Protein AF-A0A3D0R563-F1 (afdb_monomer)

Radius of gyration: 20.62 Å; Cα contacts (8 Å, |Δi|>4): 213; chains: 1; bounding box: 42×39×56 Å

Nearest PDB structures (foldseek):
  4k22-assembly1_A-2  TM=8.412E-01  e=3.737E-11  Escherichia coli K-12
  4k22-assembly1_B-2  TM=8.774E-01  e=1.372E-10  Escherichia coli K-12
  4n9x-assembly1_A  TM=7.766E-01  e=1.126E-09  Pectobacterium atrosepticum SCRI1043
  7mwa-assembly1_B-2  TM=7.942E-01  e=2.819E-08  Acinetobacter baumannii ATCC 19606 = CIP 70.34 = JCM 6841
  7mwa-assembly1_A  TM=7.637E-01  e=1.944E-08  Acinetobacter baumannii ATCC 19606 = CIP 70.34 = JCM 6841

pLDDT: mean 80.72, std 18.94, range [32.34, 97.94]

Solvent-accessible surface area (backbone atoms only — not comparable to full-atom values): 11475 Å² total; per-residue (Å²): 61,38,34,74,36,64,47,80,85,43,71,47,77,45,82,48,99,65,36,40,40,34,39,38,54,49,92,52,61,34,32,31,50,75,48,76,48,56,47,74,69,56,49,52,53,58,68,70,44,54,70,68,58,39,20,51,52,51,20,58,73,53,69,41,75,39,41,59,37,43,78,76,68,87,87,82,85,80,86,85,62,70,43,74,55,97,65,38,45,56,90,92,50,75,46,54,24,70,76,24,41,27,68,73,69,88,72,72,48,59,65,59,53,22,52,50,41,52,54,43,41,51,61,31,37,70,79,42,60,49,91,40,72,70,34,35,44,53,21,38,55,49,28,38,53,54,51,50,68,63,48,51,59,53,53,53,54,54,50,52,50,48,51,70,74,68,58,91,80,61,83,65,64,74,50,45,70,67,51,55,67,68,56,71,56,56,62,58,61,50,46,52,55,51,48,60,64,70,74,104

Sequence (200 aa):
VKTSKPHQHTAYQIFTPTGPLAFLPLASKNECSIVWSTTPKHAETLKNLAADEFNQALTQAFESHLGDVELQSTRLTFPLIMRHTKQYAGHNWLLLGDAAHTIHPLAGLGLNLGLADVLSWLKCSERRAIDKPFALQKALKAYQRDRKAHVLPLIMLLGSLKTLFLQSASPIVSLRGFGLSSVNHFDVFKKILMKSADTL

Structure (mmCIF, N/CA/C/O backbone):
data_AF-A0A3D0R563-F1
#
_entry.id   AF-A0A3D0R563-F1
#
loop_
_atom_site.group_PDB
_atom_site.id
_atom_site.type_symbol
_atom_site.label_atom_id
_atom_site.label_alt_id
_atom_site.label_comp_id
_atom_site.label_asym_id
_atom_site.label_entity_id
_atom_site.label_seq_id
_atom_site.pdbx_PDB_ins_code
_atom_site.Cartn_x
_atom_site.Cartn_y
_atom_site.Cartn_z
_atom_site.occupancy
_atom_site.B_iso_or_equiv
_atom_site.auth_seq_id
_atom_site.auth_comp_id
_atom_site.auth_asym_id
_atom_site.auth_atom_id
_atom_site.pdbx_PDB_model_num
ATOM 1 N N . VAL A 1 1 ? -14.209 -2.586 8.677 1.00 96.19 1 VAL A N 1
ATOM 2 C CA . VAL A 1 1 ? -14.756 -2.343 10.033 1.00 96.19 1 VAL A CA 1
ATOM 3 C C . VAL A 1 1 ? -15.967 -1.444 9.916 1.00 96.19 1 VAL A C 1
ATOM 5 O O . VAL A 1 1 ? -16.025 -0.668 8.967 1.00 96.19 1 VAL A O 1
ATOM 8 N N . LYS A 1 2 ? -16.905 -1.552 10.850 1.00 97.94 2 LYS A N 1
ATOM 9 C CA . LYS A 1 2 ? -18.055 -0.662 10.986 1.00 97.94 2 LYS A CA 1
ATOM 10 C C . LYS A 1 2 ? -17.802 0.310 12.136 1.00 97.94 2 LYS A C 1
ATOM 12 O O . LYS A 1 2 ? -17.252 -0.093 13.152 1.00 97.94 2 LYS A O 1
ATOM 17 N N . THR A 1 3 ? -18.158 1.574 11.971 1.00 97.81 3 THR A N 1
ATOM 18 C CA . THR A 1 3 ? -17.989 2.635 12.970 1.00 97.81 3 THR A CA 1
ATOM 19 C C . THR A 1 3 ? -19.349 3.153 13.424 1.00 97.81 3 THR A C 1
ATOM 21 O O . THR A 1 3 ? -20.293 3.207 12.630 1.00 97.81 3 THR A O 1
ATOM 24 N N . SER A 1 4 ? -19.485 3.567 14.684 1.00 97.25 4 SER A N 1
ATOM 25 C CA . SER A 1 4 ? -20.770 4.083 15.179 1.00 97.25 4 SER A CA 1
ATOM 26 C C . SER A 1 4 ? -21.127 5.457 14.596 1.00 97.25 4 SER A C 1
ATOM 28 O O . SER A 1 4 ? -22.304 5.747 14.368 1.00 97.25 4 SER A O 1
ATOM 30 N N . LYS A 1 5 ? -20.127 6.281 14.254 1.00 97.50 5 LYS A N 1
ATOM 31 C CA . LYS A 1 5 ? -20.303 7.564 13.548 1.00 97.50 5 LYS A CA 1
ATOM 32 C C . LYS A 1 5 ? -19.913 7.452 12.071 1.00 97.50 5 LYS A C 1
ATOM 34 O O . LYS A 1 5 ? -19.011 6.678 11.739 1.00 97.50 5 LYS A O 1
ATOM 39 N N . PRO A 1 6 ? -20.554 8.229 11.177 1.00 97.62 6 PRO A N 1
ATOM 40 C CA . PRO A 1 6 ? -20.251 8.167 9.759 1.00 97.62 6 PRO A CA 1
ATOM 41 C C . PRO A 1 6 ? -18.890 8.795 9.443 1.00 97.62 6 PRO A C 1
ATOM 43 O O . PRO A 1 6 ? -18.546 9.838 9.994 1.00 97.62 6 PRO A O 1
ATOM 46 N N . HIS A 1 7 ? -18.155 8.215 8.496 1.00 96.31 7 HIS A N 1
ATOM 47 C CA . HIS A 1 7 ? -16.826 8.687 8.086 1.00 96.31 7 HIS A CA 1
ATOM 48 C C . HIS A 1 7 ? -16.856 9.948 7.203 1.00 96.31 7 HIS A C 1
ATOM 50 O O . HIS A 1 7 ? -15.806 10.482 6.870 1.00 96.31 7 HIS A O 1
ATOM 56 N N . GLN A 1 8 ? -18.037 10.405 6.759 1.00 96.19 8 GLN A N 1
ATOM 57 C CA . GLN A 1 8 ? -18.221 11.632 5.960 1.00 96.19 8 GLN A CA 1
ATOM 58 C C . GLN A 1 8 ? -17.290 11.723 4.733 1.00 96.19 8 GLN A C 1
ATOM 60 O O . GLN A 1 8 ? -16.708 12.767 4.455 1.00 96.19 8 GLN A O 1
ATOM 65 N N . HIS A 1 9 ? -17.110 10.606 4.020 1.00 93.62 9 HIS A N 1
ATOM 66 C CA . HIS A 1 9 ? -16.169 10.473 2.890 1.00 93.62 9 HIS A CA 1
ATOM 67 C C . HIS A 1 9 ? -14.731 10.950 3.183 1.00 93.62 9 HIS A C 1
ATOM 69 O O . HIS A 1 9 ? -14.005 11.335 2.271 1.00 93.62 9 HIS A O 1
ATOM 75 N N . THR A 1 10 ? -14.308 10.920 4.447 1.00 92.00 10 THR A N 1
ATOM 76 C CA . THR A 1 10 ? -13.000 11.411 4.880 1.00 92.00 10 THR A CA 1
ATOM 77 C C . THR A 1 10 ? -12.075 10.239 5.189 1.00 92.00 10 THR A C 1
ATOM 79 O O . THR A 1 10 ? -12.434 9.328 5.934 1.00 92.00 10 THR A O 1
ATOM 82 N N . ALA A 1 11 ? -10.875 10.260 4.606 1.00 91.62 11 ALA A N 1
ATOM 83 C CA . ALA A 1 11 ? -9.792 9.363 4.988 1.00 91.62 11 ALA A CA 1
ATOM 84 C C . ALA A 1 11 ? -9.060 9.937 6.205 1.00 91.62 11 ALA A C 1
ATOM 86 O O . ALA A 1 11 ? -8.623 11.090 6.185 1.00 91.62 11 ALA A O 1
ATOM 87 N N . TYR A 1 12 ? -8.908 9.127 7.249 1.00 91.00 12 TYR A N 1
ATOM 88 C CA . TYR A 1 12 ? -8.227 9.518 8.481 1.00 91.00 12 TYR A CA 1
ATOM 89 C C . TYR A 1 12 ? -6.916 8.760 8.626 1.00 91.00 12 TYR A C 1
ATOM 91 O O . TYR A 1 12 ? -6.844 7.572 8.313 1.00 91.00 12 TYR A O 1
ATOM 99 N N . GLN A 1 13 ? -5.893 9.431 9.150 1.00 87.75 13 GLN A N 1
ATOM 100 C CA . GLN A 1 13 ? -4.616 8.814 9.482 1.00 87.75 13 GLN A CA 1
ATOM 101 C C . GLN A 1 13 ? -4.110 9.358 10.814 1.00 87.75 13 GLN A C 1
ATOM 103 O O . GLN A 1 13 ? -3.858 10.555 10.944 1.00 87.75 13 GLN A O 1
ATOM 108 N N . ILE A 1 14 ? -3.938 8.462 11.782 1.00 85.69 14 ILE A N 1
ATOM 109 C CA . ILE A 1 14 ? -3.346 8.754 13.086 1.00 85.69 14 ILE A CA 1
ATOM 110 C C . ILE A 1 14 ? -1.952 8.134 13.162 1.00 85.69 14 ILE A C 1
ATOM 112 O O . ILE A 1 14 ? -1.719 7.027 12.675 1.00 85.69 14 ILE A O 1
ATOM 116 N N . PHE A 1 15 ? -1.007 8.858 13.756 1.00 82.25 15 PHE A N 1
ATOM 117 C CA . PHE A 1 15 ? 0.353 8.382 13.982 1.00 82.25 15 PHE A CA 1
ATOM 118 C C . PHE A 1 15 ? 0.512 7.984 15.446 1.00 82.25 15 PHE A C 1
ATOM 120 O O . PHE A 1 15 ? 0.496 8.840 16.324 1.00 82.25 15 PHE A O 1
ATOM 127 N N . THR A 1 16 ? 0.688 6.688 15.702 1.00 82.75 16 THR A N 1
ATOM 128 C CA . THR A 1 16 ? 0.955 6.172 17.051 1.00 82.75 16 THR A CA 1
ATOM 129 C C . THR A 1 16 ? 2.450 5.875 17.224 1.00 82.75 16 THR A C 1
ATOM 131 O O . THR A 1 16 ? 3.163 5.732 16.222 1.00 82.75 16 THR A O 1
ATOM 134 N N . PRO A 1 17 ? 2.951 5.701 18.463 1.00 80.50 17 PRO A N 1
ATOM 135 C CA . PRO A 1 17 ? 4.344 5.318 18.702 1.00 80.50 17 PRO A CA 1
ATOM 136 C C . PRO A 1 17 ? 4.765 4.002 18.032 1.00 80.50 17 PRO A C 1
ATOM 138 O O . PRO A 1 17 ? 5.947 3.806 17.759 1.00 80.50 17 PRO A O 1
ATOM 141 N N . THR A 1 18 ? 3.822 3.089 17.769 1.00 81.44 18 THR A N 1
ATOM 142 C CA . THR A 1 18 ? 4.119 1.798 17.126 1.00 81.44 18 THR A CA 1
ATOM 143 C C . THR A 1 18 ? 3.984 1.840 15.604 1.00 81.44 18 THR A C 1
ATOM 145 O O . THR A 1 18 ? 4.432 0.909 14.937 1.00 81.44 18 THR A O 1
ATOM 148 N N . GLY A 1 19 ? 3.436 2.926 15.054 1.00 83.56 19 GLY A N 1
ATOM 149 C CA . GLY A 1 19 ? 3.226 3.150 13.627 1.00 83.56 19 GLY A CA 1
ATOM 150 C C . GLY A 1 19 ? 1.846 3.754 13.327 1.00 83.56 19 GLY A C 1
ATOM 151 O O . GLY A 1 19 ? 1.034 3.954 14.235 1.00 83.56 19 GLY A O 1
ATOM 152 N N . PRO A 1 20 ? 1.572 4.126 12.068 1.00 88.38 20 PRO A N 1
ATOM 153 C CA . PRO A 1 20 ? 0.312 4.761 11.717 1.00 88.38 20 PRO A CA 1
ATOM 154 C C . PRO A 1 20 ? -0.842 3.776 11.547 1.00 88.38 20 PRO A C 1
ATOM 156 O O . PRO A 1 20 ? -0.668 2.633 11.115 1.00 88.38 20 PRO A O 1
ATOM 159 N N . LEU A 1 21 ? -2.038 4.286 11.809 1.00 91.62 21 LEU A N 1
ATOM 160 C CA . LEU A 1 21 ? -3.315 3.630 11.580 1.00 91.62 21 LEU A CA 1
ATOM 161 C C . LEU A 1 21 ? -4.158 4.521 10.664 1.00 91.62 21 LEU A C 1
ATOM 163 O O . LEU A 1 21 ? -4.381 5.695 10.958 1.00 91.62 21 LEU A O 1
ATOM 167 N N . ALA A 1 22 ? -4.601 3.962 9.541 1.00 91.62 22 ALA A N 1
ATOM 168 C CA . ALA A 1 22 ? -5.440 4.645 8.567 1.00 91.62 22 ALA A CA 1
ATOM 169 C C . ALA A 1 22 ? -6.841 4.028 8.507 1.00 91.62 22 ALA A C 1
ATOM 171 O O . ALA A 1 22 ? -6.976 2.803 8.527 1.00 91.62 22 ALA A O 1
ATOM 172 N N . PHE A 1 23 ? -7.856 4.884 8.381 1.00 95.00 23 PHE A N 1
ATOM 173 C CA . PHE A 1 23 ? -9.245 4.531 8.086 1.00 95.00 23 PHE A CA 1
ATOM 174 C C . PHE A 1 23 ? -9.607 5.100 6.715 1.00 95.00 23 PHE A C 1
ATOM 176 O O . PHE A 1 23 ? -9.573 6.315 6.509 1.00 95.00 23 PHE A O 1
ATOM 183 N N . LEU A 1 24 ? -9.945 4.213 5.782 1.00 94.00 24 LEU A N 1
ATOM 184 C CA . LEU A 1 24 ? -10.306 4.536 4.407 1.00 94.00 24 LEU A CA 1
ATOM 185 C C . LEU A 1 24 ? -11.819 4.348 4.230 1.00 94.00 24 LEU A C 1
ATOM 187 O O . LEU A 1 24 ? -12.295 3.226 4.422 1.00 94.00 24 LEU A O 1
ATOM 191 N N . PRO A 1 25 ? -12.570 5.405 3.8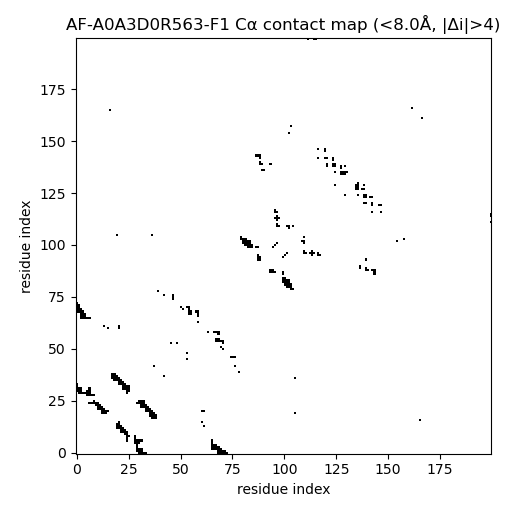81 1.00 95.69 25 PRO A N 1
ATOM 192 C CA . PRO A 1 25 ? -14.021 5.340 3.765 1.00 95.69 25 PRO A CA 1
ATOM 193 C C . PRO A 1 25 ? -14.443 4.377 2.648 1.00 95.69 25 PRO A C 1
ATOM 195 O O . PRO A 1 25 ? -13.861 4.391 1.562 1.00 95.69 25 PRO A O 1
ATOM 198 N N . LEU A 1 26 ? -15.453 3.548 2.914 1.00 95.88 26 LEU A N 1
ATOM 199 C CA . LEU A 1 26 ? -16.091 2.690 1.914 1.00 95.88 26 LEU A CA 1
ATOM 200 C C . LEU A 1 26 ? -17.397 3.329 1.412 1.00 95.88 26 LEU A C 1
ATOM 202 O O . LEU A 1 26 ? -17.718 4.472 1.732 1.00 95.88 26 LEU A O 1
ATOM 206 N N . ALA A 1 27 ? -18.142 2.604 0.573 1.00 95.06 27 ALA A N 1
ATOM 207 C CA . ALA A 1 27 ? -19.400 3.094 0.009 1.00 95.06 27 ALA A CA 1
ATOM 208 C C . ALA A 1 27 ? -20.474 3.334 1.087 1.00 95.06 27 ALA A C 1
ATOM 210 O O . ALA A 1 27 ? -21.242 4.294 1.007 1.00 95.06 27 ALA A O 1
ATOM 211 N N . SER A 1 28 ? -20.529 2.475 2.107 1.00 96.44 28 SER A N 1
ATOM 212 C CA . SER A 1 28 ? -21.451 2.626 3.232 1.00 96.44 28 SER A CA 1
ATOM 213 C C . SER A 1 28 ? -20.925 3.667 4.211 1.00 96.44 28 SER A C 1
ATOM 215 O O . SER A 1 28 ? -19.808 3.533 4.692 1.00 96.44 28 SER A O 1
ATOM 217 N N . LYS A 1 29 ? -21.772 4.626 4.608 1.00 96.75 29 LYS A N 1
ATOM 218 C CA . LYS A 1 29 ? -21.422 5.795 5.447 1.00 96.75 29 LYS A CA 1
ATOM 219 C C . LYS A 1 29 ? -20.667 5.493 6.747 1.00 96.75 29 LYS A C 1
ATOM 221 O O . LYS A 1 29 ? -20.042 6.395 7.296 1.00 96.75 29 LYS A O 1
ATOM 226 N N . ASN A 1 30 ? -20.781 4.276 7.262 1.00 97.50 30 ASN A N 1
ATOM 227 C CA . ASN A 1 30 ? -20.250 3.828 8.546 1.00 97.50 30 ASN A CA 1
ATOM 228 C C . ASN A 1 30 ? -19.261 2.671 8.380 1.00 97.50 30 ASN A C 1
ATOM 230 O O . ASN A 1 30 ? -18.987 1.967 9.344 1.00 97.50 30 ASN A O 1
ATOM 234 N N . GLU A 1 31 ? -18.757 2.422 7.174 1.00 97.62 31 GLU A N 1
ATOM 235 C CA . GLU A 1 31 ? -17.799 1.351 6.931 1.00 97.62 31 GLU A CA 1
ATOM 236 C C . GLU A 1 31 ? -16.475 1.918 6.446 1.00 97.62 31 GLU A C 1
ATOM 238 O O . GLU A 1 31 ? -16.414 2.758 5.551 1.00 97.62 31 GLU A O 1
ATOM 243 N N . CYS A 1 32 ? -15.398 1.409 7.031 1.00 97.00 32 CYS A N 1
ATOM 244 C CA . CYS A 1 32 ? -14.044 1.764 6.649 1.00 97.00 32 CYS A CA 1
ATOM 245 C C . CYS A 1 32 ? -13.216 0.503 6.402 1.00 97.00 32 CYS A C 1
ATOM 247 O O . CYS A 1 32 ? -13.314 -0.487 7.137 1.00 97.00 32 CYS A O 1
ATOM 249 N N . SER A 1 33 ? -12.343 0.555 5.402 1.00 95.62 33 SER A N 1
ATOM 250 C CA . SER A 1 33 ? -11.168 -0.314 5.354 1.00 95.62 33 SER A CA 1
ATOM 251 C C . SER A 1 33 ? -10.091 0.270 6.267 1.00 95.62 33 SER A C 1
ATOM 253 O O . SER A 1 33 ? -10.005 1.489 6.414 1.00 95.62 33 SER A O 1
ATOM 255 N N . ILE A 1 34 ? -9.282 -0.580 6.899 1.00 94.44 34 ILE A N 1
ATOM 256 C CA . ILE A 1 34 ? -8.201 -0.124 7.776 1.00 94.44 34 ILE A CA 1
ATOM 257 C C . ILE A 1 34 ? -6.849 -0.607 7.279 1.00 94.44 34 ILE A C 1
ATOM 259 O O . ILE A 1 34 ? -6.717 -1.715 6.759 1.00 94.44 34 ILE A O 1
ATOM 263 N N . VAL A 1 35 ? -5.830 0.213 7.512 1.00 92.44 35 VAL A N 1
ATOM 264 C CA . VAL A 1 35 ? -4.429 -0.181 7.371 1.00 92.44 35 VAL A CA 1
ATOM 265 C C . VAL A 1 35 ? -3.714 0.204 8.656 1.00 92.44 35 VAL A C 1
ATOM 267 O O . VAL A 1 35 ? -3.489 1.384 8.914 1.00 92.44 35 VAL A O 1
ATOM 270 N N . TRP A 1 36 ? -3.363 -0.791 9.469 1.00 92.94 36 TRP A N 1
ATOM 271 C CA . TRP A 1 36 ? -2.632 -0.585 10.717 1.00 92.94 36 TRP A CA 1
ATOM 272 C C . TRP A 1 36 ? -1.187 -1.049 10.555 1.00 92.94 36 TRP A C 1
ATOM 274 O O . TRP A 1 36 ? -0.877 -2.238 10.621 1.00 92.94 36 TRP A O 1
ATOM 284 N N . SER A 1 37 ? -0.292 -0.096 10.310 1.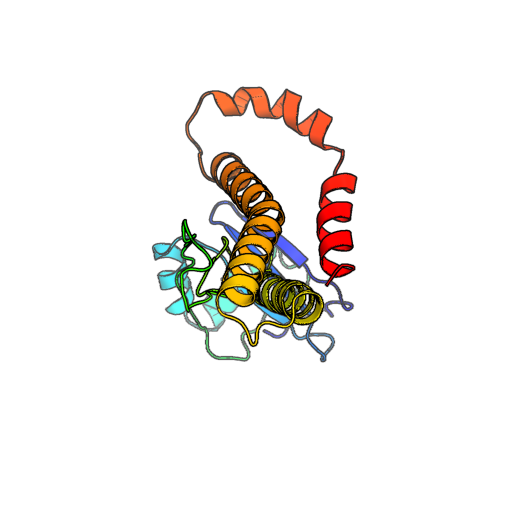00 89.56 37 SER A N 1
ATOM 285 C 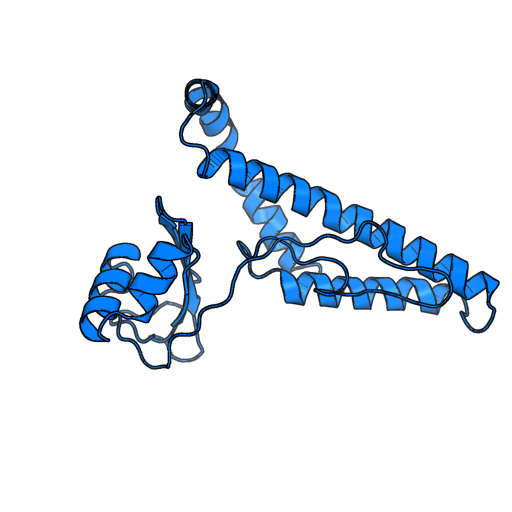CA . SER A 1 37 ? 1.142 -0.362 10.234 1.00 89.56 37 SER A CA 1
ATOM 286 C C . SER A 1 37 ? 1.723 -0.355 11.642 1.00 89.56 37 SER A C 1
ATOM 288 O O . SER A 1 37 ? 1.649 0.653 12.337 1.00 89.56 37 SER A O 1
ATOM 290 N N . THR A 1 38 ? 2.307 -1.472 12.066 1.00 91.31 38 THR A N 1
ATOM 291 C CA . THR A 1 38 ? 2.902 -1.608 13.399 1.00 91.31 38 THR A CA 1
ATOM 292 C C . THR A 1 38 ? 4.099 -2.564 13.384 1.00 91.31 38 THR A C 1
ATOM 294 O O . THR A 1 38 ? 4.470 -3.103 12.337 1.00 91.31 38 THR A O 1
ATOM 297 N N . THR A 1 39 ? 4.745 -2.764 14.532 1.00 90.12 39 THR A N 1
ATOM 298 C CA . THR A 1 39 ? 5.858 -3.719 14.664 1.00 90.12 39 THR A CA 1
ATOM 299 C C . THR A 1 39 ? 5.380 -5.163 14.447 1.00 90.12 39 THR A C 1
ATOM 301 O O . THR A 1 39 ? 4.238 -5.472 14.791 1.00 90.12 39 THR A O 1
ATOM 304 N N . PRO A 1 40 ? 6.231 -6.085 13.947 1.00 91.00 40 PRO A N 1
ATOM 305 C CA . PRO A 1 40 ? 5.827 -7.474 13.705 1.00 91.00 40 PRO A CA 1
ATOM 306 C C . PRO A 1 40 ? 5.209 -8.156 14.933 1.00 91.00 40 PRO A C 1
ATOM 308 O O . PRO A 1 40 ? 4.159 -8.780 14.824 1.00 91.00 40 PRO A O 1
ATOM 311 N N . LYS A 1 41 ? 5.808 -7.951 16.114 1.00 93.06 41 LYS A N 1
ATOM 312 C CA . LYS A 1 41 ? 5.307 -8.491 17.385 1.00 93.06 41 LYS A CA 1
ATOM 313 C C . LYS A 1 41 ? 3.919 -7.947 17.734 1.00 93.06 41 LYS A C 1
ATOM 315 O O . LYS A 1 41 ? 3.043 -8.706 18.122 1.00 93.06 41 LYS A O 1
ATOM 320 N N . HIS A 1 42 ? 3.703 -6.641 17.576 1.00 93.81 42 HIS A N 1
ATOM 321 C CA . HIS A 1 42 ? 2.407 -6.024 17.864 1.00 93.81 42 HIS A CA 1
ATOM 322 C C . HIS A 1 42 ? 1.335 -6.471 16.855 1.00 93.81 42 HIS A C 1
ATOM 324 O O . HIS A 1 42 ? 0.204 -6.741 17.245 1.00 93.81 42 HIS A O 1
ATOM 330 N N . ALA A 1 43 ? 1.684 -6.605 15.571 1.00 94.31 43 ALA A N 1
ATOM 331 C CA . ALA A 1 43 ? 0.766 -7.110 14.550 1.00 94.31 43 ALA A CA 1
ATOM 332 C C . ALA A 1 43 ? 0.317 -8.550 14.847 1.00 94.31 43 ALA A C 1
ATOM 334 O O . ALA A 1 43 ? -0.854 -8.879 14.664 1.00 94.31 43 ALA A O 1
ATOM 335 N N . GLU A 1 44 ? 1.230 -9.395 15.335 1.00 94.50 44 GLU A N 1
ATOM 336 C CA . GLU A 1 44 ? 0.917 -10.756 15.776 1.00 94.50 44 GLU A CA 1
ATOM 337 C C . GLU A 1 44 ? -0.031 -10.757 16.981 1.00 94.50 44 GLU A C 1
ATOM 339 O O . GLU A 1 44 ? -1.039 -11.464 16.957 1.00 94.50 44 GLU A O 1
ATOM 344 N N . THR A 1 45 ? 0.221 -9.908 17.985 1.00 95.00 45 THR A N 1
ATOM 345 C CA . THR A 1 45 ? -0.709 -9.711 19.107 1.00 95.00 45 THR A CA 1
ATOM 346 C C . THR A 1 45 ? -2.100 -9.325 18.605 1.00 95.00 45 THR A C 1
ATOM 348 O O . THR A 1 45 ? -3.054 -10.041 18.887 1.00 95.00 45 THR A O 1
ATOM 351 N N . LEU A 1 46 ? -2.220 -8.262 17.799 1.00 95.06 46 LEU A N 1
ATOM 352 C CA . LEU A 1 46 ? -3.509 -7.788 17.271 1.00 95.06 46 LEU A CA 1
ATOM 353 C C . LEU A 1 46 ? -4.254 -8.849 16.454 1.00 95.06 46 LEU A C 1
ATOM 355 O O . LEU A 1 46 ? -5.481 -8.924 16.503 1.00 95.06 46 LEU A O 1
ATOM 359 N N . LYS A 1 47 ? -3.528 -9.667 15.685 1.00 94.62 47 LYS A N 1
ATOM 360 C CA . LYS A 1 47 ? -4.121 -10.741 14.881 1.00 94.62 47 LYS A CA 1
ATOM 361 C C . LYS A 1 47 ? -4.789 -11.803 15.758 1.00 94.62 47 LYS A C 1
ATOM 363 O O . LYS A 1 47 ? -5.861 -12.294 15.385 1.00 94.62 47 LYS A O 1
ATOM 368 N N . ASN A 1 48 ? -4.159 -12.118 16.889 1.00 95.06 48 ASN A N 1
ATOM 369 C CA . ASN A 1 48 ? -4.549 -13.186 17.808 1.00 95.06 48 ASN A CA 1
ATOM 370 C C . ASN A 1 48 ? -5.559 -12.751 18.882 1.00 95.06 48 ASN A C 1
ATOM 372 O O . ASN A 1 48 ? -6.110 -13.616 19.554 1.00 95.06 48 ASN A O 1
ATOM 376 N N . LEU A 1 49 ? -5.827 -11.449 19.028 1.00 96.62 49 LEU A N 1
ATOM 377 C CA . LEU A 1 49 ? -6.868 -10.947 19.930 1.00 96.62 49 LEU A CA 1
ATOM 378 C C . LEU A 1 49 ? -8.258 -11.487 19.568 1.00 96.62 49 LEU A C 1
ATOM 380 O O . LEU A 1 49 ? -8.594 -11.686 18.386 1.00 96.62 49 LEU A O 1
ATOM 384 N N . ALA A 1 50 ? -9.101 -11.641 20.591 1.00 97.06 50 ALA A N 1
ATOM 385 C CA . ALA A 1 50 ? -10.529 -11.832 20.379 1.00 97.06 50 ALA A CA 1
ATOM 386 C C . ALA A 1 50 ? -11.119 -10.620 19.632 1.00 97.06 50 ALA A C 1
ATOM 388 O O . ALA A 1 50 ? -10.548 -9.527 19.625 1.00 97.06 50 ALA A O 1
ATOM 389 N N . ALA A 1 51 ? -12.256 -10.804 18.956 1.00 95.81 51 ALA A N 1
ATOM 390 C CA . ALA A 1 51 ? -12.875 -9.726 18.180 1.00 95.81 51 ALA A CA 1
ATOM 391 C C . ALA A 1 51 ? -13.170 -8.487 19.044 1.00 95.81 51 ALA A C 1
ATOM 393 O O . ALA A 1 51 ? -12.828 -7.381 18.636 1.00 95.81 51 ALA A O 1
ATOM 394 N N . ASP A 1 52 ? -13.699 -8.677 20.254 1.00 96.81 52 ASP A N 1
ATOM 395 C CA . ASP A 1 52 ? -14.045 -7.579 21.163 1.00 96.81 52 ASP A CA 1
ATOM 396 C C . ASP A 1 52 ? -12.810 -6.835 21.686 1.00 96.81 52 ASP A C 1
ATOM 398 O O . ASP A 1 52 ? -12.786 -5.606 21.713 1.00 96.81 52 ASP A O 1
ATOM 402 N N . GLU A 1 53 ? -11.743 -7.559 22.022 1.00 97.56 53 GLU A N 1
ATOM 403 C CA . GLU A 1 53 ? -10.471 -6.959 22.440 1.00 97.56 53 GLU A CA 1
ATOM 404 C C . GLU A 1 53 ? -9.825 -6.171 21.294 1.00 97.56 53 GLU A C 1
ATOM 406 O O . GLU A 1 53 ? -9.309 -5.071 21.493 1.00 97.56 53 GLU A O 1
ATOM 411 N N . PHE A 1 54 ? -9.888 -6.701 20.068 1.00 97.44 54 PHE A N 1
ATOM 412 C CA . PHE A 1 54 ? -9.419 -5.996 18.878 1.00 97.44 54 PHE A CA 1
ATOM 413 C C . PHE A 1 54 ? -10.241 -4.726 18.614 1.00 97.44 54 PHE A C 1
ATOM 415 O O . PHE A 1 54 ? -9.663 -3.685 18.306 1.00 97.44 54 PHE A O 1
ATOM 422 N N . ASN A 1 55 ? -11.567 -4.794 18.760 1.00 97.69 55 ASN A N 1
ATOM 423 C CA . ASN A 1 55 ? -12.472 -3.652 18.615 1.00 97.69 55 ASN A CA 1
ATOM 424 C C . ASN A 1 55 ? -12.120 -2.535 19.606 1.00 97.69 55 ASN A C 1
ATOM 426 O O . ASN A 1 55 ? -12.001 -1.372 19.212 1.00 97.69 55 ASN A O 1
ATOM 430 N N . GLN A 1 56 ? -11.871 -2.888 20.870 1.00 97.31 56 GLN A N 1
ATOM 431 C CA . GLN A 1 56 ? -11.436 -1.944 21.902 1.00 97.31 56 GLN A CA 1
ATOM 432 C C . GLN A 1 56 ? -10.068 -1.338 21.576 1.00 97.31 56 GLN A C 1
ATOM 434 O O . GLN A 1 56 ? -9.927 -0.114 21.564 1.00 97.31 56 GLN A O 1
ATOM 439 N N . ALA A 1 57 ? -9.079 -2.173 21.238 1.00 95.94 57 ALA A N 1
ATOM 440 C CA . ALA A 1 57 ? -7.736 -1.715 20.886 1.00 95.94 57 ALA A CA 1
ATOM 441 C C . ALA A 1 57 ? -7.752 -0.772 19.674 1.00 95.94 57 ALA A C 1
ATOM 443 O O . ALA A 1 57 ? -7.071 0.253 19.672 1.00 95.94 57 ALA A O 1
ATOM 444 N N . LEU A 1 58 ? -8.552 -1.091 18.653 1.00 95.94 58 LEU A N 1
ATOM 445 C CA . LEU A 1 58 ? -8.696 -0.277 17.451 1.00 95.94 58 LEU A CA 1
ATOM 446 C C . LEU A 1 58 ? -9.417 1.046 17.738 1.00 95.94 58 LEU A C 1
ATOM 448 O O . LEU A 1 58 ? -8.972 2.093 17.270 1.00 95.94 58 LEU A O 1
ATOM 452 N N . THR A 1 59 ? -10.489 1.013 18.533 1.00 96.62 59 THR A N 1
ATOM 453 C CA . THR A 1 59 ? -11.232 2.213 18.958 1.00 96.62 59 THR A CA 1
ATOM 454 C C . THR A 1 59 ? -10.335 3.152 19.764 1.00 96.62 59 THR A C 1
ATOM 456 O O . THR A 1 59 ? -10.318 4.359 19.516 1.00 96.62 59 THR A O 1
ATOM 459 N N . GLN A 1 60 ? -9.531 2.602 20.679 1.00 95.12 60 GLN A N 1
ATOM 460 C CA . GLN A 1 60 ? -8.573 3.363 21.477 1.00 95.12 60 GLN A CA 1
ATOM 461 C C . GLN A 1 60 ? -7.442 3.937 20.617 1.00 95.12 60 GLN A C 1
ATOM 463 O O . GLN A 1 60 ? -7.129 5.119 20.735 1.00 95.12 60 GLN A O 1
ATOM 468 N N . ALA A 1 61 ? -6.847 3.131 19.732 1.00 93.88 61 ALA A N 1
ATOM 469 C CA . ALA A 1 61 ? -5.777 3.580 18.840 1.00 93.88 61 ALA A CA 1
ATOM 470 C C . ALA A 1 61 ? -6.243 4.658 17.851 1.00 93.88 61 ALA A C 1
ATOM 472 O O . ALA A 1 61 ? -5.431 5.458 17.397 1.00 93.88 61 ALA A O 1
ATOM 473 N N . PHE A 1 62 ? -7.537 4.677 17.524 1.00 94.44 62 PHE A N 1
ATOM 474 C CA . PHE A 1 62 ? -8.178 5.699 16.701 1.00 94.44 62 PHE A CA 1
ATOM 475 C C . PHE A 1 62 ? -8.799 6.845 17.521 1.00 94.44 62 PHE A C 1
ATOM 477 O O . PHE A 1 62 ? -9.549 7.659 16.983 1.00 94.44 62 PHE A O 1
ATOM 484 N N . GLU A 1 63 ? -8.518 6.895 18.828 1.00 93.12 63 GLU A N 1
ATOM 485 C CA . GLU A 1 63 ? -8.980 7.935 19.759 1.00 93.12 63 GLU A CA 1
ATOM 486 C C . GLU A 1 63 ? -10.502 8.164 19.709 1.00 93.12 63 GLU A C 1
ATOM 488 O O . GLU A 1 63 ? -10.997 9.273 19.903 1.00 93.12 63 GLU A O 1
ATOM 493 N N . SER A 1 64 ? -11.270 7.104 19.426 1.00 93.50 64 SER A N 1
ATOM 494 C CA . SER A 1 64 ? -12.735 7.145 19.289 1.00 93.50 64 SER A CA 1
ATOM 495 C C . SER A 1 64 ? -13.254 8.204 18.300 1.00 93.50 64 SER A C 1
ATOM 497 O O . SER A 1 64 ? -14.387 8.680 18.433 1.00 93.50 64 SER A O 1
ATOM 499 N N . HIS A 1 65 ? -12.462 8.578 17.285 1.00 93.12 65 HIS A N 1
ATOM 500 C CA . HIS A 1 65 ? -12.805 9.673 16.367 1.00 93.12 65 HIS A CA 1
ATOM 501 C C . HIS A 1 65 ? -14.135 9.432 15.628 1.00 93.12 65 HIS A C 1
ATOM 503 O O . HIS A 1 65 ? -14.955 10.341 15.490 1.00 93.12 65 HIS A O 1
ATOM 509 N N . LEU A 1 66 ? -14.398 8.179 15.236 1.00 96.12 66 LEU A N 1
ATOM 510 C CA . LEU A 1 66 ? -15.675 7.737 14.656 1.00 96.12 66 LEU A CA 1
ATOM 511 C C . LEU A 1 66 ? -16.521 6.897 15.633 1.00 96.12 66 LEU A C 1
ATOM 513 O O . LEU A 1 66 ? -17.388 6.135 15.207 1.00 96.12 66 LEU A O 1
ATOM 517 N N . GLY A 1 67 ? -16.294 7.077 16.938 1.00 96.19 67 GLY A N 1
ATOM 518 C CA . GLY A 1 67 ? -16.904 6.287 18.006 1.00 96.19 67 GLY A CA 1
ATOM 519 C C . GLY A 1 67 ? -16.430 4.833 18.008 1.00 96.19 67 GLY A C 1
ATOM 520 O O . GLY A 1 67 ? -15.320 4.549 17.555 1.00 96.19 67 GLY A O 1
ATOM 521 N N . ASP A 1 68 ? -17.267 3.939 18.531 1.00 96.44 68 ASP A N 1
ATOM 522 C CA . ASP A 1 68 ? -16.975 2.508 18.623 1.00 96.44 68 ASP A CA 1
ATOM 523 C C . ASP A 1 68 ? -16.740 1.884 17.248 1.00 96.44 68 ASP A C 1
ATOM 525 O O . ASP A 1 68 ? -17.434 2.195 16.270 1.00 96.44 68 ASP A O 1
ATOM 529 N N . VAL A 1 69 ? -15.759 0.984 17.191 1.00 97.44 69 VAL A N 1
ATOM 530 C CA . VAL A 1 69 ? -15.360 0.281 15.975 1.00 97.44 69 VAL A CA 1
ATOM 531 C C . VAL A 1 69 ? -15.613 -1.212 16.124 1.00 97.44 69 VAL A C 1
ATOM 533 O O . VAL A 1 69 ? -15.153 -1.838 17.071 1.00 97.44 69 VAL A O 1
ATOM 536 N N . GLU A 1 70 ? -16.292 -1.795 15.143 1.00 97.81 70 GLU A N 1
ATOM 537 C CA . GLU A 1 70 ? -16.649 -3.208 15.094 1.00 97.81 70 GLU A CA 1
ATOM 538 C C . GLU A 1 70 ? -16.001 -3.886 13.877 1.00 97.81 70 GLU A C 1
ATOM 540 O O . GLU A 1 70 ? -16.135 -3.452 12.724 1.00 97.81 70 GLU A O 1
ATOM 545 N N . LEU A 1 71 ? -15.277 -4.977 14.105 1.00 97.25 71 LEU A N 1
ATOM 546 C CA . LEU A 1 71 ? -14.713 -5.801 13.044 1.00 97.25 71 LEU A CA 1
ATOM 547 C C . LEU A 1 71 ? -15.826 -6.511 12.255 1.00 97.25 71 LEU A C 1
ATOM 549 O O . LEU A 1 71 ? -16.675 -7.172 12.831 1.00 97.25 71 LEU A O 1
ATOM 553 N N . GLN A 1 72 ? -15.792 -6.402 10.924 1.00 96.75 72 GLN A N 1
ATOM 554 C CA . GLN A 1 72 ? -16.792 -6.999 10.016 1.00 96.75 72 GLN A CA 1
ATOM 555 C C . GLN A 1 72 ? -16.183 -8.033 9.054 1.00 96.75 72 GLN A C 1
ATOM 557 O O . GLN A 1 72 ? -16.859 -8.552 8.173 1.00 96.75 72 GLN A O 1
ATOM 562 N N . SER A 1 73 ? -14.880 -8.297 9.156 1.00 94.31 73 SER A N 1
ATOM 563 C CA . SER A 1 73 ? -14.153 -9.141 8.208 1.00 94.31 73 SER A CA 1
ATOM 564 C C . SER A 1 73 ? -13.002 -9.872 8.885 1.00 94.31 73 SER A C 1
ATOM 566 O O . SER A 1 73 ? -12.570 -9.516 9.983 1.00 94.31 73 SER A O 1
ATOM 568 N N . THR A 1 74 ? -12.441 -10.863 8.198 1.00 92.81 74 THR A N 1
ATOM 569 C CA . THR A 1 74 ? -11.194 -11.499 8.627 1.00 92.81 74 THR A CA 1
ATOM 570 C C . THR A 1 74 ? -10.048 -10.485 8.639 1.00 92.81 74 THR A C 1
ATOM 572 O O . THR A 1 74 ? -9.943 -9.627 7.759 1.00 92.81 74 THR A O 1
ATOM 575 N N . ARG A 1 75 ? -9.169 -10.590 9.640 1.00 93.19 75 ARG A N 1
ATOM 576 C CA . ARG A 1 75 ? -7.957 -9.770 9.755 1.00 93.19 75 ARG A CA 1
ATOM 577 C C . ARG A 1 75 ? -6.845 -10.380 8.909 1.00 93.19 75 ARG A C 1
ATOM 579 O O . ARG A 1 75 ? -6.493 -11.546 9.092 1.00 93.19 75 ARG A O 1
ATOM 586 N N . LEU A 1 76 ? -6.269 -9.584 8.015 1.00 91.38 76 LEU A N 1
ATOM 587 C CA . LEU A 1 76 ? -5.131 -9.979 7.189 1.00 91.38 76 LEU A CA 1
ATOM 588 C C . LEU A 1 76 ? -3.873 -9.233 7.632 1.00 91.38 76 LEU A C 1
ATOM 590 O O . LEU A 1 76 ? -3.922 -8.058 7.983 1.00 91.38 76 LEU A O 1
ATOM 594 N N . THR A 1 77 ? -2.740 -9.929 7.600 1.00 90.62 77 THR A N 1
ATOM 595 C CA . THR A 1 77 ? -1.433 -9.394 7.995 1.00 90.62 77 THR A CA 1
ATOM 596 C C . THR A 1 77 ? -0.413 -9.696 6.913 1.00 90.62 77 THR A C 1
ATOM 598 O O . THR A 1 77 ? -0.257 -10.856 6.533 1.00 90.62 77 THR A O 1
ATOM 601 N N . PHE A 1 78 ? 0.314 -8.679 6.465 1.00 88.19 78 PHE A N 1
ATOM 602 C CA . PHE A 1 78 ? 1.364 -8.804 5.460 1.00 88.19 78 PHE A CA 1
ATOM 603 C C . PHE A 1 78 ? 2.601 -8.003 5.888 1.00 88.19 78 PHE A C 1
ATOM 605 O O . PHE A 1 78 ? 2.465 -6.913 6.450 1.00 88.19 78 PHE A O 1
ATOM 612 N N . PRO A 1 79 ? 3.818 -8.527 5.660 1.00 84.69 79 PRO A N 1
ATOM 613 C CA . PRO A 1 79 ? 5.036 -7.806 5.994 1.00 84.69 79 PRO A CA 1
ATOM 614 C C . PRO A 1 79 ? 5.235 -6.621 5.043 1.00 84.69 79 PRO A C 1
ATOM 616 O O . PRO A 1 79 ? 5.156 -6.760 3.823 1.00 84.69 79 PRO A O 1
ATOM 619 N N . LEU A 1 80 ? 5.551 -5.454 5.603 1.00 77.25 80 LEU A N 1
ATOM 620 C CA . LEU A 1 80 ? 5.854 -4.250 4.830 1.00 77.25 80 LEU A CA 1
ATOM 621 C C . LEU A 1 80 ? 7.349 -4.235 4.503 1.00 77.25 80 LEU A C 1
ATOM 623 O O . LEU A 1 80 ? 8.177 -3.825 5.319 1.00 77.25 80 LEU A O 1
ATOM 627 N N . ILE A 1 81 ? 7.706 -4.719 3.315 1.00 74.56 81 ILE A N 1
ATOM 628 C CA . ILE A 1 81 ? 9.104 -4.841 2.894 1.00 74.56 81 ILE A CA 1
ATOM 629 C C . ILE A 1 81 ? 9.404 -3.760 1.863 1.00 74.56 81 ILE A C 1
ATOM 631 O O . ILE A 1 81 ? 8.834 -3.754 0.777 1.00 74.56 81 ILE A O 1
ATOM 635 N N . MET A 1 82 ? 10.338 -2.865 2.185 1.00 73.00 82 MET A N 1
ATOM 636 C CA . MET A 1 82 ? 10.887 -1.960 1.181 1.00 73.00 82 MET A CA 1
ATOM 637 C C . M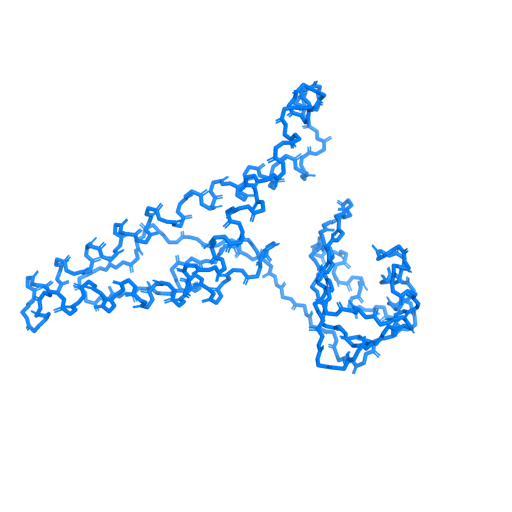ET A 1 82 ? 11.820 -2.754 0.265 1.00 73.00 82 MET A C 1
ATOM 639 O O . MET A 1 82 ? 12.790 -3.356 0.731 1.00 73.00 82 MET A O 1
ATOM 643 N N . ARG A 1 83 ? 11.543 -2.741 -1.036 1.00 76.38 83 ARG A N 1
ATOM 644 C CA . ARG A 1 83 ? 12.392 -3.343 -2.065 1.00 76.38 83 ARG A CA 1
ATOM 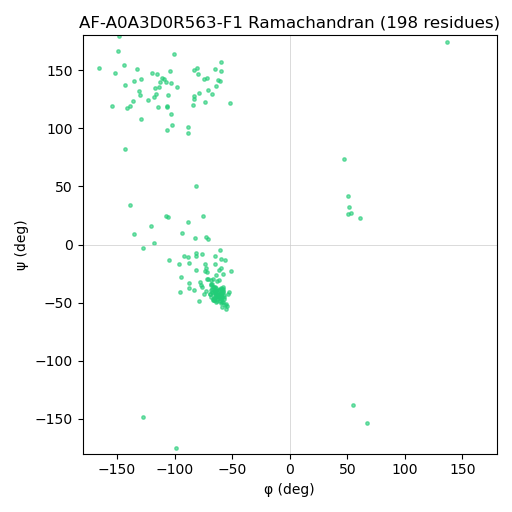645 C C . ARG A 1 83 ? 12.586 -2.329 -3.172 1.00 76.38 83 ARG A C 1
ATOM 647 O O . ARG A 1 83 ? 11.634 -1.724 -3.638 1.00 76.38 83 ARG A O 1
ATOM 654 N N . HIS A 1 84 ? 13.817 -2.134 -3.610 1.00 82.00 84 HIS A N 1
ATOM 655 C CA . HIS A 1 84 ? 14.094 -1.260 -4.738 1.00 82.00 84 HIS A CA 1
ATOM 656 C C . HIS A 1 84 ? 15.189 -1.887 -5.582 1.00 82.00 84 HIS A C 1
ATOM 658 O O . HIS A 1 84 ? 16.314 -2.096 -5.119 1.00 82.00 84 HIS A O 1
ATOM 664 N N . THR A 1 85 ? 14.847 -2.211 -6.823 1.00 84.19 85 THR A N 1
ATOM 665 C CA . THR A 1 85 ? 15.814 -2.752 -7.772 1.00 84.19 85 THR A CA 1
ATOM 666 C C . THR A 1 85 ? 16.737 -1.635 -8.257 1.00 84.19 85 THR A C 1
ATOM 668 O O . THR A 1 85 ? 16.329 -0.495 -8.464 1.00 84.19 85 THR A O 1
ATOM 671 N N . LYS A 1 86 ? 18.023 -1.933 -8.462 1.00 87.31 86 LYS A N 1
ATOM 672 C CA . LYS A 1 86 ? 18.945 -0.943 -9.048 1.00 87.31 86 LYS A CA 1
ATOM 673 C C . LYS A 1 86 ? 18.687 -0.734 -10.538 1.00 87.31 86 LYS A C 1
ATOM 675 O O . LYS A 1 86 ? 19.115 0.283 -11.081 1.00 87.31 86 LYS A O 1
ATOM 680 N N . GLN A 1 87 ? 18.026 -1.676 -11.203 1.00 90.69 87 GLN A N 1
ATOM 681 C CA . GLN A 1 87 ? 17.813 -1.677 -12.642 1.00 90.69 87 GLN A CA 1
ATOM 682 C C . GLN A 1 87 ? 16.365 -2.059 -12.944 1.00 90.69 87 GLN A C 1
ATOM 684 O O . GLN A 1 87 ? 15.913 -3.114 -12.521 1.00 90.69 87 GLN A O 1
ATOM 689 N N . TYR A 1 88 ? 15.655 -1.192 -13.666 1.00 92.94 88 TYR A N 1
ATOM 690 C CA . TYR A 1 88 ? 14.236 -1.375 -13.989 1.00 92.94 88 TYR A CA 1
ATOM 691 C C . TYR A 1 88 ? 14.043 -1.994 -15.376 1.00 92.94 88 TYR A C 1
ATOM 693 O O . TYR A 1 88 ? 12.960 -2.466 -15.690 1.00 92.94 88 TYR A O 1
ATOM 701 N N . ALA A 1 89 ? 15.069 -1.976 -16.227 1.00 94.50 89 ALA A N 1
ATOM 702 C CA . ALA A 1 89 ? 15.020 -2.572 -17.556 1.00 94.50 89 ALA A CA 1
ATOM 703 C C . ALA A 1 89 ? 16.410 -3.034 -18.012 1.00 94.50 89 ALA A C 1
ATOM 705 O O . ALA A 1 89 ? 17.420 -2.402 -17.682 1.00 94.50 89 ALA A O 1
ATOM 706 N N . GLY A 1 90 ? 16.461 -4.111 -18.795 1.00 92.75 90 GLY A N 1
ATOM 707 C CA . GLY A 1 90 ? 17.685 -4.680 -19.365 1.00 92.75 90 GLY A CA 1
ATOM 708 C C . GLY A 1 90 ? 17.592 -4.872 -20.873 1.00 92.75 90 GLY A C 1
ATOM 709 O O . GLY A 1 90 ? 16.943 -4.084 -21.547 1.00 92.75 90 GLY A O 1
ATOM 710 N N . HIS A 1 91 ? 18.269 -5.891 -21.412 1.00 88.25 91 HIS A N 1
ATOM 711 C CA . HIS A 1 91 ? 18.340 -6.075 -22.864 1.00 88.25 91 HIS A CA 1
ATOM 712 C C . HIS A 1 91 ? 16.970 -6.428 -23.457 1.00 88.25 91 HIS A C 1
ATOM 714 O O . HIS A 1 91 ? 16.537 -5.775 -24.382 1.00 88.25 91 HIS A O 1
ATOM 720 N N . ASN A 1 92 ? 16.222 -7.373 -22.893 1.00 89.44 92 ASN A N 1
ATOM 721 C CA . ASN A 1 92 ? 14.887 -7.735 -23.400 1.00 89.44 92 ASN A CA 1
ATOM 722 C C . ASN A 1 92 ? 13.895 -7.957 -22.256 1.00 89.44 92 ASN A C 1
ATOM 724 O O . ASN A 1 92 ? 13.042 -8.836 -22.310 1.00 89.44 92 ASN A O 1
ATOM 728 N N . TRP A 1 93 ? 14.051 -7.196 -21.177 1.00 93.69 93 TRP A N 1
ATOM 729 C CA . TRP A 1 93 ? 13.188 -7.298 -20.010 1.00 93.69 93 TRP A CA 1
ATOM 730 C C . TRP A 1 93 ? 12.954 -5.928 -19.390 1.00 93.69 93 TRP A C 1
ATOM 732 O O . TRP A 1 93 ? 13.772 -5.010 -19.513 1.00 93.69 93 TRP A O 1
ATOM 742 N N . LEU A 1 94 ? 11.824 -5.830 -18.705 1.00 94.31 94 LEU A N 1
ATOM 743 C CA . LEU A 1 94 ? 11.291 -4.636 -18.077 1.00 94.31 94 LEU A CA 1
ATOM 744 C C . LEU A 1 94 ? 10.625 -5.055 -16.764 1.00 94.31 94 LEU A C 1
ATOM 746 O O . LEU A 1 94 ? 9.923 -6.063 -16.730 1.00 94.31 94 LEU A O 1
ATOM 750 N N . LEU A 1 95 ? 10.847 -4.290 -15.702 1.00 94.56 95 LEU A N 1
ATOM 751 C CA . LEU A 1 95 ? 10.189 -4.444 -14.409 1.00 94.56 95 LEU A CA 1
ATOM 752 C C . LEU A 1 95 ? 9.297 -3.224 -14.161 1.00 94.56 95 LEU A C 1
ATOM 754 O O . LEU A 1 95 ? 9.722 -2.084 -14.380 1.00 94.56 95 LEU A O 1
ATOM 758 N N . LEU A 1 96 ? 8.080 -3.486 -13.686 1.00 92.50 96 LEU A N 1
ATOM 759 C CA . LEU A 1 96 ? 7.034 -2.502 -13.399 1.00 92.50 96 LEU A CA 1
ATOM 760 C C . LEU A 1 96 ? 6.431 -2.781 -12.014 1.00 92.50 96 LEU A C 1
ATOM 762 O O . LEU A 1 96 ? 6.393 -3.936 -11.578 1.00 92.50 96 LEU A O 1
ATOM 766 N N . GLY A 1 97 ? 5.937 -1.739 -11.347 1.00 88.19 97 GLY A N 1
ATOM 767 C CA . GLY A 1 97 ? 5.271 -1.822 -10.048 1.00 88.19 97 GLY A CA 1
ATOM 768 C C . GLY A 1 97 ? 6.137 -2.509 -8.995 1.00 88.19 97 GLY A C 1
ATOM 769 O O . GLY A 1 97 ? 7.356 -2.327 -8.960 1.00 88.19 97 GLY A O 1
ATOM 770 N N . ASP A 1 98 ? 5.517 -3.370 -8.188 1.00 84.88 98 ASP A N 1
ATOM 771 C CA . ASP A 1 98 ? 6.176 -4.069 -7.078 1.00 84.88 98 ASP A CA 1
ATOM 772 C C . ASP A 1 98 ? 7.364 -4.950 -7.510 1.00 84.88 98 ASP A C 1
ATOM 774 O O . ASP A 1 98 ? 8.236 -5.245 -6.691 1.00 84.88 98 ASP A O 1
ATOM 778 N N . ALA A 1 99 ? 7.452 -5.337 -8.790 1.00 84.88 99 ALA A N 1
ATOM 779 C CA . ALA A 1 99 ? 8.614 -6.052 -9.318 1.00 84.88 99 ALA A CA 1
ATOM 780 C C . ALA A 1 99 ? 9.857 -5.149 -9.439 1.00 84.88 99 ALA A C 1
ATOM 782 O O . ALA A 1 99 ? 10.986 -5.626 -9.322 1.00 84.88 99 ALA A O 1
ATOM 783 N N . ALA A 1 100 ? 9.664 -3.848 -9.670 1.00 82.12 100 ALA A N 1
ATOM 784 C CA . ALA A 1 100 ? 10.739 -2.864 -9.776 1.00 82.12 100 ALA A CA 1
ATOM 785 C C . ALA A 1 100 ? 10.998 -2.145 -8.446 1.00 82.12 100 ALA A C 1
ATOM 787 O O . ALA A 1 100 ? 12.159 -1.909 -8.077 1.00 82.12 100 ALA A O 1
ATOM 788 N N . HIS A 1 101 ? 9.929 -1.791 -7.733 1.00 78.94 101 HIS A N 1
ATOM 789 C CA . HIS A 1 101 ? 9.977 -1.023 -6.497 1.00 78.94 101 HIS A CA 1
ATOM 790 C C . HIS A 1 101 ? 8.756 -1.316 -5.614 1.00 78.94 101 HIS A C 1
ATOM 792 O O . HIS A 1 101 ? 7.619 -1.051 -5.966 1.00 78.94 101 HIS A O 1
ATOM 798 N N . THR A 1 102 ? 9.009 -1.824 -4.410 1.00 68.44 102 THR A N 1
ATOM 799 C CA . THR A 1 102 ? 8.056 -1.835 -3.299 1.00 68.44 102 THR A CA 1
ATOM 800 C C . THR A 1 102 ? 8.467 -0.721 -2.344 1.00 68.44 102 THR A C 1
ATOM 802 O O . THR A 1 102 ? 9.452 -0.834 -1.606 1.00 68.44 102 THR A O 1
ATOM 805 N N . ILE A 1 103 ? 7.753 0.397 -2.385 1.00 65.19 103 ILE A N 1
ATOM 806 C CA . ILE A 1 103 ? 7.998 1.527 -1.486 1.00 65.19 103 ILE A CA 1
ATOM 807 C C . ILE A 1 103 ? 7.290 1.271 -0.148 1.00 65.19 103 ILE A C 1
ATOM 809 O O . ILE A 1 103 ? 6.272 0.584 -0.104 1.00 65.19 103 ILE A O 1
ATOM 813 N N . HIS A 1 104 ? 7.827 1.802 0.960 1.00 59.75 104 HIS A N 1
ATOM 814 C CA . HIS A 1 104 ? 7.197 1.662 2.274 1.00 59.75 104 HIS A CA 1
ATOM 815 C C . HIS A 1 104 ? 5.722 2.114 2.194 1.00 59.75 104 HIS A C 1
ATOM 817 O O . HIS A 1 104 ? 5.472 3.269 1.846 1.00 59.75 104 HIS A O 1
ATOM 823 N N . PRO A 1 105 ? 4.747 1.254 2.533 1.00 53.09 105 PRO A N 1
ATOM 824 C CA . PRO A 1 105 ? 3.329 1.439 2.198 1.00 53.09 105 PRO A CA 1
ATOM 825 C C . PRO A 1 105 ? 2.595 2.491 3.043 1.00 53.09 105 PRO A C 1
ATOM 827 O O . PRO A 1 105 ? 1.375 2.473 3.137 1.00 53.09 105 PRO A O 1
ATOM 830 N N . LEU A 1 106 ? 3.323 3.462 3.602 1.00 51.44 106 LEU A N 1
ATOM 831 C CA . LEU A 1 106 ? 2.787 4.559 4.417 1.00 51.44 106 LEU A CA 1
ATOM 832 C C . LEU A 1 106 ? 1.768 5.444 3.685 1.00 51.44 106 LEU A C 1
ATOM 834 O O . LEU A 1 106 ? 1.118 6.252 4.332 1.00 51.44 106 LEU A O 1
ATOM 838 N N . ALA A 1 107 ? 1.651 5.325 2.361 1.00 54.50 107 ALA A N 1
ATOM 839 C CA . ALA A 1 107 ? 0.829 6.209 1.542 1.00 54.50 107 ALA A CA 1
ATOM 840 C C . ALA A 1 107 ? -0.041 5.478 0.497 1.00 54.50 107 ALA A C 1
ATOM 842 O O . ALA A 1 107 ? -0.607 6.133 -0.370 1.00 54.50 107 ALA A O 1
ATOM 843 N N . GLY A 1 108 ? -0.129 4.137 0.521 1.00 63.97 108 GLY A N 1
ATOM 844 C CA . GLY A 1 108 ? -0.956 3.396 -0.453 1.00 63.97 108 GLY A CA 1
ATOM 845 C C . GLY A 1 108 ? -0.539 3.586 -1.923 1.00 63.97 108 GLY A C 1
ATOM 846 O O . GLY A 1 108 ? -1.341 3.397 -2.828 1.00 63.97 108 GLY A O 1
ATOM 847 N N . LEU A 1 109 ? 0.718 3.969 -2.173 1.00 67.00 109 LEU A N 1
ATOM 848 C CA . LEU A 1 109 ? 1.189 4.415 -3.491 1.00 67.00 109 LEU A CA 1
ATOM 849 C C . LEU A 1 109 ? 1.538 3.279 -4.462 1.00 67.00 109 LEU A C 1
ATOM 851 O O . LEU A 1 109 ? 1.846 3.568 -5.611 1.00 67.00 109 LEU A O 1
ATOM 855 N N . GLY A 1 110 ? 1.539 2.012 -4.034 1.00 77.50 110 GLY A N 1
ATOM 856 C CA . GLY A 1 110 ? 2.056 0.894 -4.843 1.00 77.50 110 GLY A CA 1
ATOM 857 C C . GLY A 1 110 ? 1.377 0.770 -6.210 1.00 77.50 110 GLY A C 1
ATOM 858 O O . GLY A 1 110 ? 2.047 0.807 -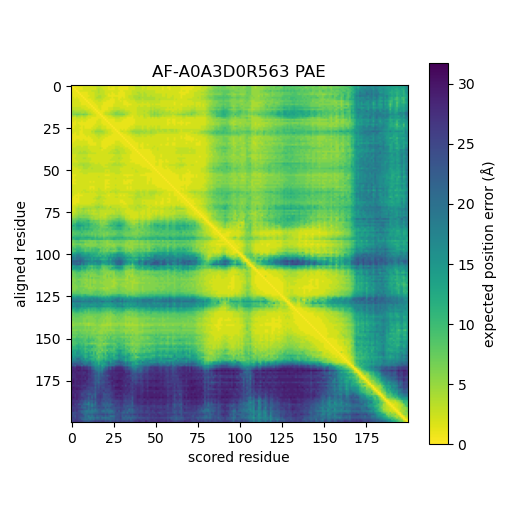7.241 1.00 77.50 110 GLY A O 1
ATOM 859 N N . LEU A 1 111 ? 0.039 0.731 -6.228 1.00 81.56 111 LEU A N 1
ATOM 860 C CA . LEU A 1 111 ? -0.740 0.671 -7.471 1.00 81.56 111 LEU A CA 1
ATOM 861 C C . LEU A 1 111 ? -0.472 1.890 -8.359 1.00 81.56 111 LEU A C 1
ATOM 863 O O . LEU A 1 111 ? -0.169 1.750 -9.539 1.00 81.56 111 LEU A O 1
ATOM 867 N N . ASN A 1 112 ? -0.531 3.077 -7.765 1.00 82.31 112 ASN A N 1
ATOM 868 C CA . ASN A 1 112 ? -0.297 4.352 -8.432 1.00 82.31 112 ASN A CA 1
ATOM 869 C C . ASN A 1 112 ? 1.087 4.410 -9.100 1.00 82.31 112 ASN A C 1
ATOM 871 O O . ASN A 1 112 ? 1.221 4.789 -10.262 1.00 82.31 112 ASN A O 1
ATOM 875 N N . LEU A 1 113 ? 2.128 3.961 -8.400 1.00 83.69 113 LEU A N 1
ATOM 876 C CA . LEU A 1 113 ? 3.482 3.881 -8.942 1.00 83.69 113 LEU A CA 1
ATOM 877 C C . LEU A 1 113 ? 3.574 2.883 -10.098 1.00 83.69 113 LEU A C 1
ATOM 879 O O . LEU A 1 113 ? 4.198 3.204 -11.109 1.00 83.69 113 LEU A O 1
ATOM 883 N N . GLY A 1 114 ? 2.924 1.723 -9.977 1.00 88.12 114 GLY A N 1
ATOM 884 C CA . GLY A 1 114 ? 2.852 0.724 -11.043 1.00 88.12 114 GLY A CA 1
ATOM 885 C C . GLY A 1 114 ? 2.126 1.231 -12.292 1.00 88.12 114 GLY A C 1
ATOM 886 O O . GLY A 1 114 ? 2.632 1.068 -13.400 1.00 88.12 114 GLY A O 1
ATOM 887 N N . LEU A 1 115 ? 0.991 1.917 -12.134 1.00 89.12 115 LEU A N 1
ATOM 888 C CA . LEU A 1 115 ? 0.267 2.536 -13.252 1.00 89.12 115 LEU A CA 1
ATOM 889 C C . LEU A 1 115 ? 1.122 3.597 -13.949 1.00 89.12 115 LEU A C 1
ATOM 891 O O . LEU A 1 115 ? 1.220 3.619 -15.175 1.00 89.12 115 LEU A O 1
ATOM 895 N N . ALA A 1 116 ? 1.827 4.425 -13.181 1.00 89.44 116 ALA A N 1
ATOM 896 C CA . ALA A 1 116 ? 2.725 5.416 -13.756 1.00 89.44 116 ALA A CA 1
ATOM 897 C C . ALA A 1 116 ? 3.936 4.786 -14.471 1.00 89.44 116 ALA A C 1
ATOM 899 O O . ALA A 1 116 ? 4.441 5.362 -15.440 1.00 89.44 116 ALA A O 1
ATOM 900 N N . ASP A 1 117 ? 4.405 3.609 -14.036 1.00 93.00 117 ASP A N 1
ATOM 901 C CA . ASP A 1 117 ? 5.409 2.846 -14.784 1.00 93.00 117 ASP A CA 1
ATOM 902 C C . ASP A 1 117 ? 4.856 2.420 -16.154 1.00 93.00 117 ASP A C 1
ATOM 904 O O . ASP A 1 117 ? 5.518 2.631 -17.173 1.00 93.00 117 ASP A O 1
ATOM 908 N N . VAL A 1 118 ? 3.628 1.887 -16.195 1.00 94.31 118 VAL A N 1
ATOM 909 C CA . VAL A 1 118 ? 2.951 1.491 -17.444 1.00 94.31 118 VAL A CA 1
ATOM 910 C C . VAL A 1 118 ? 2.808 2.687 -18.387 1.00 94.31 118 VAL A C 1
ATOM 912 O O . VAL A 1 118 ? 3.217 2.604 -19.546 1.00 94.31 118 VAL A O 1
ATOM 915 N N . LEU A 1 119 ? 2.308 3.823 -17.894 1.00 93.94 119 LEU A N 1
ATOM 916 C CA . LEU A 1 119 ? 2.145 5.046 -18.691 1.00 93.94 119 LEU A CA 1
ATOM 917 C C . LEU A 1 119 ? 3.479 5.550 -19.260 1.00 93.94 119 LEU A C 1
ATOM 919 O O . LEU A 1 119 ? 3.571 5.917 -20.435 1.00 93.94 119 LEU A O 1
ATOM 923 N N . SER A 1 120 ? 4.542 5.538 -18.451 1.00 94.31 120 SER A N 1
ATOM 924 C CA . SER A 1 120 ? 5.882 5.926 -18.905 1.00 94.31 120 SER A CA 1
ATOM 925 C C . SER A 1 120 ? 6.422 4.974 -19.974 1.00 94.31 120 SER A C 1
ATOM 927 O O . SER A 1 120 ? 7.020 5.421 -20.961 1.00 94.31 120 SER A O 1
ATOM 929 N N . TRP A 1 121 ? 6.188 3.666 -19.818 1.00 95.50 121 TRP A N 1
ATOM 930 C CA . TRP A 1 121 ? 6.586 2.668 -20.806 1.00 95.50 121 TRP A CA 1
ATOM 931 C C . TRP A 1 121 ? 5.865 2.862 -22.144 1.00 95.50 121 TRP A C 1
ATOM 933 O O . TRP A 1 121 ? 6.534 2.928 -23.181 1.00 95.50 121 TRP A O 1
ATOM 943 N N . LEU A 1 122 ? 4.538 3.025 -22.132 1.00 94.12 122 LEU A N 1
ATOM 944 C CA . LEU A 1 122 ? 3.741 3.293 -23.337 1.00 94.12 122 LEU A CA 1
ATOM 945 C C . LEU A 1 122 ? 4.269 4.534 -24.067 1.00 94.12 122 LEU A C 1
ATOM 947 O O . LEU A 1 122 ? 4.692 4.460 -25.220 1.00 94.12 122 LEU A O 1
ATOM 951 N N . LYS A 1 123 ? 4.438 5.644 -23.341 1.00 93.62 123 LYS A N 1
ATOM 952 C CA . LYS A 1 123 ? 5.009 6.886 -23.886 1.00 93.62 123 LYS A CA 1
ATOM 953 C C . LYS A 1 123 ? 6.410 6.700 -24.477 1.00 93.62 123 LYS A C 1
ATOM 955 O O . LYS A 1 123 ? 6.768 7.347 -25.465 1.00 93.62 123 LYS A O 1
ATOM 960 N N . CYS A 1 124 ? 7.258 5.882 -23.854 1.00 92.94 124 CYS A N 1
ATOM 961 C CA . CYS A 1 124 ? 8.631 5.676 -24.314 1.00 92.94 124 CYS A CA 1
ATOM 962 C C . CYS A 1 124 ? 8.729 4.756 -25.531 1.00 92.94 124 CYS A C 1
ATOM 964 O O . CYS A 1 124 ? 9.619 4.981 -26.365 1.00 92.94 124 CYS A O 1
ATOM 966 N N . SER A 1 125 ? 7.855 3.754 -25.607 1.00 91.94 125 SER A N 1
ATOM 967 C CA . SER A 1 125 ? 7.817 2.748 -26.669 1.00 91.94 125 SER A CA 1
ATOM 968 C C . SER A 1 125 ? 7.157 3.281 -27.941 1.00 91.94 125 SER A C 1
ATOM 970 O O . SER A 1 125 ? 7.771 3.215 -29.007 1.00 91.94 125 SER A O 1
ATOM 972 N N . GLU A 1 126 ? 5.989 3.919 -27.836 1.00 89.12 126 GLU A N 1
ATOM 973 C CA . GLU A 1 126 ? 5.253 4.480 -28.983 1.00 89.12 126 GLU A CA 1
ATOM 974 C C . GLU A 1 126 ? 6.082 5.502 -29.765 1.00 89.12 126 GLU A C 1
ATOM 976 O O . GLU A 1 126 ? 6.132 5.484 -30.992 1.00 89.12 126 GLU A O 1
ATOM 981 N N . ARG A 1 127 ? 6.839 6.351 -29.059 1.00 81.81 127 ARG A N 1
ATOM 982 C CA . ARG A 1 127 ? 7.702 7.374 -29.675 1.00 81.81 127 ARG A CA 1
ATOM 983 C C . ARG A 1 127 ? 8.855 6.811 -30.510 1.00 81.81 127 ARG A C 1
ATOM 985 O O . ARG A 1 127 ? 9.599 7.601 -31.090 1.00 81.81 127 ARG A O 1
ATOM 992 N N . ARG A 1 128 ? 9.116 5.500 -30.468 1.00 81.44 128 ARG A N 1
ATOM 993 C CA . ARG A 1 128 ? 10.393 4.938 -30.932 1.00 81.44 128 ARG A CA 1
ATOM 994 C C . ARG A 1 128 ? 10.300 3.805 -31.938 1.00 81.44 128 ARG A C 1
ATOM 996 O O . ARG A 1 128 ? 11.373 3.436 -32.391 1.00 81.44 128 ARG A O 1
ATOM 1003 N N . ALA A 1 129 ? 9.115 3.320 -32.319 1.00 78.75 129 ALA A N 1
ATOM 1004 C CA . ALA A 1 129 ? 8.974 2.161 -33.212 1.00 78.75 129 ALA A CA 1
ATOM 1005 C C . ALA A 1 129 ? 9.899 1.008 -32.750 1.00 78.75 129 ALA A C 1
ATOM 1007 O O . ALA A 1 129 ? 11.005 0.789 -33.245 1.00 78.75 129 ALA A O 1
ATOM 1008 N N . ILE A 1 130 ? 9.500 0.356 -31.654 1.00 84.25 130 ILE A N 1
ATOM 1009 C CA . ILE A 1 130 ? 10.332 -0.617 -30.919 1.00 84.25 130 ILE A CA 1
ATOM 1010 C C . ILE A 1 130 ? 10.510 -1.967 -31.633 1.00 84.25 130 ILE A C 1
ATOM 1012 O O . ILE A 1 130 ? 11.113 -2.873 -31.064 1.00 84.25 130 ILE A O 1
ATOM 1016 N N . ASP A 1 131 ? 10.029 -2.098 -32.869 1.00 84.81 131 ASP A N 1
ATOM 1017 C CA . ASP A 1 131 ? 10.215 -3.262 -33.744 1.00 84.81 131 ASP A CA 1
ATOM 1018 C C . ASP A 1 131 ? 11.696 -3.527 -34.060 1.00 84.81 131 ASP A C 1
ATOM 1020 O O . ASP A 1 131 ? 12.086 -4.657 -34.353 1.00 84.81 131 ASP A O 1
ATOM 1024 N N . LYS A 1 132 ? 12.555 -2.508 -33.932 1.00 87.81 132 LYS A N 1
ATOM 1025 C CA . LYS A 1 132 ? 14.008 -2.641 -34.110 1.00 87.81 132 LYS A CA 1
ATOM 1026 C C . LYS A 1 132 ? 14.729 -2.796 -32.763 1.00 87.81 132 LYS A C 1
ATOM 1028 O O . LYS A 1 132 ? 14.517 -1.968 -31.871 1.00 87.81 132 LYS A O 1
ATOM 1033 N N . PRO A 1 133 ? 15.698 -3.727 -32.621 1.00 86.88 133 PRO A N 1
ATOM 1034 C CA . PR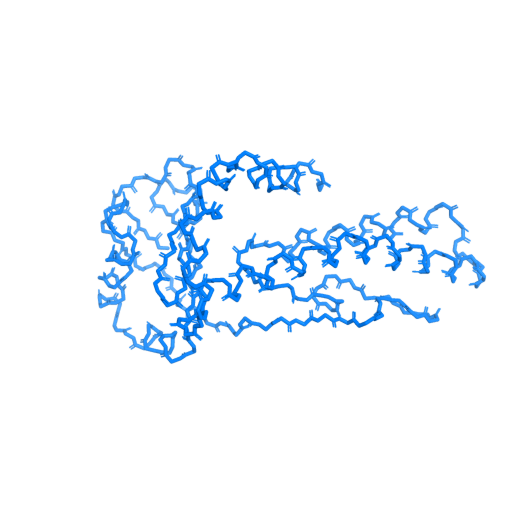O A 1 133 ? 16.422 -3.945 -31.361 1.00 86.88 133 PRO A CA 1
ATOM 1035 C C . PRO A 1 133 ? 17.054 -2.676 -30.769 1.00 86.88 133 PRO A C 1
ATOM 1037 O O . PRO A 1 133 ? 16.975 -2.429 -29.567 1.00 86.88 133 PRO A O 1
ATOM 1040 N N . PHE A 1 134 ? 17.635 -1.817 -31.613 1.00 89.19 134 PHE A N 1
ATOM 1041 C CA . PHE A 1 134 ? 18.223 -0.548 -31.174 1.00 89.19 134 PHE A CA 1
ATOM 1042 C C . PHE A 1 134 ? 17.178 0.432 -30.614 1.00 89.19 134 PHE A C 1
ATOM 1044 O O . PHE A 1 134 ? 17.417 1.101 -29.604 1.00 89.19 134 PHE A O 1
ATOM 1051 N N . ALA A 1 135 ? 16.007 0.505 -31.248 1.00 91.38 135 ALA A N 1
ATOM 1052 C CA . ALA A 1 135 ? 14.905 1.347 -30.803 1.00 91.38 135 ALA A CA 1
ATOM 1053 C C . ALA A 1 135 ? 14.330 0.860 -29.467 1.00 91.38 135 ALA A C 1
ATOM 1055 O O . ALA A 1 135 ? 14.124 1.676 -28.562 1.00 91.38 135 ALA A O 1
ATOM 1056 N N . LEU A 1 136 ? 14.183 -0.461 -29.309 1.00 92.56 136 LEU A N 1
ATOM 1057 C CA . LEU A 1 136 ? 13.789 -1.094 -28.051 1.00 92.56 136 LEU A CA 1
ATOM 1058 C C . LEU A 1 136 ? 14.762 -0.744 -26.916 1.00 92.56 136 LEU A C 1
ATOM 1060 O O . LEU A 1 136 ? 14.333 -0.249 -25.873 1.00 92.56 136 LEU A O 1
ATOM 1064 N N . GLN A 1 137 ? 16.077 -0.881 -27.134 1.00 94.31 137 GLN A N 1
ATOM 1065 C CA . GLN A 1 137 ? 17.078 -0.496 -26.125 1.00 94.31 137 GLN A CA 1
ATOM 1066 C C . GLN A 1 137 ? 16.964 0.975 -25.720 1.00 94.31 137 GLN A C 1
ATOM 1068 O O . GLN A 1 137 ? 17.097 1.328 -24.543 1.00 94.31 137 GLN A O 1
ATOM 1073 N N . LYS A 1 138 ? 16.727 1.860 -26.693 1.00 93.94 138 LYS A N 1
ATOM 1074 C CA . LYS A 1 138 ? 16.579 3.295 -26.438 1.00 93.94 138 LYS A CA 1
ATOM 1075 C C . LYS A 1 138 ? 15.306 3.593 -25.639 1.00 93.94 138 LYS A C 1
ATOM 1077 O O . LYS A 1 138 ? 15.347 4.458 -24.763 1.00 93.94 138 LYS A O 1
ATOM 1082 N N . ALA A 1 139 ? 14.210 2.882 -25.909 1.00 94.94 139 ALA A N 1
ATOM 1083 C CA . ALA A 1 139 ? 12.962 2.988 -25.155 1.00 94.94 139 ALA A CA 1
ATOM 1084 C C . ALA A 1 139 ? 13.131 2.500 -23.707 1.00 94.94 139 ALA A C 1
ATOM 1086 O O . ALA A 1 139 ? 12.789 3.237 -22.785 1.00 94.94 139 ALA A O 1
ATOM 1087 N N . LEU A 1 140 ? 13.749 1.332 -23.497 1.00 95.69 140 LEU A N 1
ATOM 1088 C CA . LEU A 1 140 ? 13.999 0.757 -22.167 1.00 95.69 140 LEU A CA 1
ATOM 1089 C C . LEU A 1 140 ? 14.893 1.662 -21.301 1.00 95.69 140 LEU A C 1
ATOM 1091 O O . LEU A 1 140 ? 14.587 1.920 -20.134 1.00 95.69 140 LEU A O 1
ATOM 1095 N N . LYS A 1 141 ? 15.962 2.229 -21.879 1.00 95.00 141 LYS A N 1
ATOM 1096 C CA . LYS A 1 141 ? 16.821 3.208 -21.185 1.00 95.00 141 LYS A CA 1
ATOM 1097 C C . LYS A 1 141 ? 16.076 4.499 -20.843 1.00 95.00 141 LYS A C 1
ATOM 1099 O O . LYS A 1 141 ? 16.297 5.057 -19.767 1.00 95.00 141 LYS A O 1
ATOM 1104 N N . ALA A 1 142 ? 15.220 4.983 -21.747 1.00 94.62 142 ALA A N 1
ATOM 1105 C CA . ALA A 1 142 ? 14.421 6.184 -21.518 1.00 94.62 142 ALA A CA 1
ATOM 1106 C C . ALA A 1 142 ? 13.409 5.975 -20.383 1.00 94.62 142 ALA A C 1
ATOM 1108 O O . ALA A 1 142 ? 13.387 6.791 -19.464 1.00 94.62 142 ALA A O 1
ATOM 1109 N N . TYR A 1 143 ? 12.673 4.860 -20.412 1.00 95.69 143 TYR A N 1
ATOM 1110 C CA . TYR A 1 143 ? 11.758 4.444 -19.350 1.00 95.69 143 TYR A CA 1
ATOM 1111 C C . TYR A 1 143 ? 12.476 4.377 -17.996 1.00 95.69 143 TYR A C 1
ATOM 1113 O O . TYR A 1 143 ? 12.077 5.041 -17.045 1.00 95.69 143 TYR A O 1
ATOM 1121 N N . GLN A 1 144 ? 13.596 3.648 -17.914 1.00 95.31 144 GLN A N 1
ATOM 1122 C CA . GLN A 1 144 ? 14.317 3.498 -16.650 1.00 95.31 144 GLN A CA 1
ATOM 1123 C C . GLN A 1 144 ? 14.765 4.850 -16.083 1.00 95.31 144 GLN A C 1
ATOM 1125 O O . GLN A 1 144 ? 14.700 5.066 -14.873 1.00 95.31 144 GLN A O 1
ATOM 1130 N N . ARG A 1 145 ? 15.262 5.750 -16.938 1.00 94.50 145 ARG A N 1
ATOM 1131 C CA . ARG A 1 145 ? 15.711 7.077 -16.506 1.00 94.50 145 ARG A CA 1
ATOM 1132 C C . ARG A 1 145 ? 14.548 7.915 -15.979 1.00 94.50 145 ARG A C 1
ATOM 1134 O O . ARG A 1 145 ? 14.699 8.534 -14.932 1.00 94.50 145 ARG A O 1
ATOM 1141 N N . ASP A 1 146 ? 13.426 7.912 -16.692 1.00 93.81 146 ASP A N 1
ATOM 1142 C CA . ASP A 1 146 ? 12.202 8.616 -16.304 1.00 93.81 146 ASP A CA 1
ATOM 1143 C C . ASP A 1 146 ? 11.701 8.116 -14.943 1.00 93.81 146 ASP A C 1
ATOM 1145 O O . ASP A 1 146 ? 11.623 8.877 -13.980 1.00 93.81 146 ASP A O 1
ATOM 1149 N N . ARG A 1 147 ? 11.510 6.802 -14.803 1.00 92.19 147 ARG A N 1
ATOM 1150 C CA . ARG A 1 147 ? 10.990 6.215 -13.565 1.00 92.19 147 ARG A CA 1
ATOM 1151 C C . ARG A 1 147 ? 11.918 6.381 -12.375 1.00 92.19 147 ARG A C 1
ATOM 1153 O O . ARG A 1 147 ? 11.450 6.737 -11.299 1.00 92.19 147 ARG A O 1
ATOM 1160 N N . LYS A 1 148 ? 13.234 6.228 -12.550 1.00 91.12 148 LYS A N 1
ATOM 1161 C CA . LYS A 1 148 ? 14.194 6.504 -11.468 1.00 91.12 148 LYS A CA 1
ATOM 1162 C C . LYS A 1 148 ? 14.142 7.956 -11.000 1.00 91.12 148 LYS A C 1
ATOM 1164 O O . LYS A 1 148 ? 14.249 8.190 -9.799 1.00 91.12 148 LYS A O 1
ATOM 1169 N N . ALA A 1 149 ? 13.968 8.911 -11.914 1.00 89.38 149 ALA A N 1
ATOM 1170 C CA . ALA A 1 149 ? 13.866 10.324 -11.554 1.00 89.38 149 ALA A CA 1
ATOM 1171 C C . ALA A 1 149 ? 12.633 10.613 -10.679 1.00 89.38 149 ALA A C 1
ATOM 1173 O O . ALA A 1 149 ? 12.706 11.470 -9.803 1.00 89.38 149 ALA A O 1
ATOM 1174 N N . HIS A 1 150 ? 11.541 9.866 -10.863 1.00 85.19 150 HIS A N 1
ATOM 1175 C CA . HIS A 1 150 ? 10.318 10.004 -10.067 1.00 85.19 150 HIS A CA 1
ATOM 1176 C C . HIS A 1 150 ? 10.315 9.166 -8.776 1.00 85.19 150 HIS A C 1
ATOM 1178 O O . HIS A 1 150 ? 9.830 9.626 -7.745 1.00 85.19 150 HIS A O 1
ATOM 1184 N N . VAL A 1 151 ? 10.877 7.955 -8.800 1.00 84.38 151 VAL A N 1
ATOM 1185 C CA . VAL A 1 151 ? 10.820 7.005 -7.675 1.00 84.38 151 VAL A CA 1
ATOM 1186 C C . VAL A 1 151 ? 11.901 7.273 -6.621 1.00 84.38 151 VAL A C 1
ATOM 1188 O O . VAL A 1 151 ? 11.626 7.192 -5.423 1.00 84.38 151 VAL A O 1
ATOM 1191 N N . LEU A 1 152 ? 13.126 7.633 -7.023 1.00 84.31 152 LEU A N 1
ATOM 1192 C CA . LEU A 1 152 ? 14.234 7.836 -6.076 1.00 84.31 152 LEU A CA 1
ATOM 1193 C C . LEU A 1 152 ? 13.979 8.954 -5.047 1.00 84.31 152 LEU A C 1
ATOM 1195 O O . LEU A 1 152 ? 14.262 8.723 -3.868 1.00 84.31 152 LEU A O 1
ATOM 1199 N N . PRO A 1 153 ? 13.428 10.130 -5.415 1.00 83.81 153 PRO A N 1
ATOM 1200 C CA . PRO A 1 153 ? 13.104 11.168 -4.437 1.00 83.81 153 PRO A CA 1
ATOM 1201 C C . PRO A 1 153 ? 12.079 10.703 -3.398 1.00 83.81 153 PRO A C 1
ATOM 1203 O O . PRO A 1 153 ? 12.237 10.992 -2.214 1.00 83.81 153 PRO A O 1
ATOM 1206 N N . LEU A 1 154 ? 11.066 9.935 -3.818 1.00 77.38 154 LEU A N 1
ATOM 1207 C CA . LEU A 1 154 ? 10.053 9.376 -2.917 1.00 77.38 154 LEU A CA 1
ATOM 1208 C C . LEU A 1 154 ? 10.672 8.392 -1.919 1.00 77.38 154 LEU A C 1
ATOM 1210 O O . LEU A 1 154 ? 10.378 8.457 -0.726 1.00 77.38 154 LEU A O 1
ATOM 1214 N N . ILE A 1 155 ? 11.570 7.518 -2.387 1.00 77.31 155 ILE A N 1
ATOM 1215 C CA . ILE A 1 155 ? 12.302 6.584 -1.520 1.00 77.31 155 ILE A CA 1
ATOM 1216 C C . ILE A 1 155 ? 13.136 7.347 -0.486 1.00 77.31 155 ILE A C 1
ATOM 1218 O O . ILE A 1 155 ? 13.090 7.009 0.698 1.00 77.31 155 ILE A O 1
ATOM 1222 N N . MET A 1 156 ? 13.867 8.385 -0.906 1.00 80.06 156 MET A N 1
ATOM 1223 C CA . MET A 1 156 ? 14.670 9.205 0.007 1.00 80.06 156 MET A CA 1
ATOM 1224 C C . MET A 1 156 ? 13.801 9.922 1.043 1.00 80.06 156 MET A C 1
ATOM 1226 O O . MET A 1 156 ? 14.108 9.884 2.233 1.00 80.06 156 MET A O 1
ATOM 1230 N N . LEU A 1 157 ? 12.689 10.522 0.613 1.00 76.06 157 LEU A N 1
ATOM 1231 C CA . LEU A 1 157 ? 11.754 11.222 1.493 1.00 76.06 157 LEU A CA 1
ATOM 1232 C C . LEU A 1 157 ? 11.172 10.291 2.564 1.00 76.06 157 LEU A C 1
ATOM 1234 O O . LEU A 1 157 ? 11.212 10.601 3.754 1.00 76.06 157 LEU A O 1
ATOM 1238 N N . LEU A 1 158 ? 10.660 9.131 2.148 1.00 71.25 158 LEU A N 1
ATOM 1239 C CA . LEU A 1 158 ? 10.053 8.161 3.059 1.00 71.25 158 LEU A CA 1
ATOM 1240 C C . LEU A 1 158 ? 11.091 7.515 3.984 1.00 71.25 158 LEU A C 1
ATOM 1242 O O . LEU A 1 158 ? 10.793 7.272 5.153 1.00 71.25 158 LEU A O 1
ATOM 1246 N N . GLY A 1 159 ? 12.314 7.286 3.494 1.00 72.31 159 GLY A N 1
ATOM 1247 C CA . GLY A 1 159 ? 13.442 6.853 4.318 1.00 72.31 159 GLY A CA 1
ATOM 1248 C C . GLY A 1 159 ? 13.764 7.859 5.424 1.00 72.31 159 GLY A C 1
ATOM 1249 O O . GLY A 1 159 ? 13.861 7.476 6.589 1.00 72.31 159 GLY A O 1
ATOM 1250 N N . SER A 1 160 ? 13.841 9.148 5.086 1.00 70.19 160 SER A N 1
ATOM 1251 C CA . SER A 1 160 ? 14.095 10.226 6.050 1.00 70.19 160 SER A CA 1
ATOM 1252 C C . SER A 1 160 ? 12.985 10.357 7.091 1.00 70.19 160 SER A C 1
ATOM 1254 O O . SER A 1 160 ? 13.279 10.464 8.281 1.00 70.19 160 SER A O 1
ATOM 1256 N N . LEU A 1 161 ? 11.713 10.289 6.677 1.00 67.25 161 LEU A N 1
ATOM 1257 C CA . LEU A 1 161 ? 10.585 10.313 7.615 1.00 67.25 161 LEU A CA 1
ATOM 1258 C C . LEU A 1 161 ? 10.621 9.119 8.566 1.00 67.25 161 LEU A C 1
ATOM 1260 O O . LEU A 1 161 ? 10.455 9.289 9.772 1.00 67.25 161 LEU A O 1
ATOM 1264 N N . LYS A 1 162 ? 10.887 7.917 8.045 1.00 66.06 162 LYS A N 1
ATOM 1265 C CA . LYS A 1 162 ? 11.004 6.712 8.869 1.00 66.06 162 LYS A CA 1
ATOM 1266 C C . LYS A 1 162 ? 12.074 6.887 9.947 1.00 66.06 162 LYS A C 1
ATOM 1268 O O . LYS A 1 162 ? 11.810 6.601 11.111 1.00 66.06 162 LYS A O 1
ATOM 1273 N N . THR A 1 163 ? 13.251 7.384 9.577 1.00 66.75 163 THR A N 1
ATOM 1274 C CA . THR A 1 163 ? 14.346 7.651 10.521 1.00 66.75 163 THR A CA 1
ATOM 1275 C C . THR A 1 163 ? 13.950 8.714 11.550 1.00 66.75 163 THR A C 1
ATOM 1277 O O . THR A 1 163 ? 14.149 8.509 12.743 1.00 66.75 163 THR A O 1
ATOM 1280 N N . LEU A 1 164 ? 13.312 9.808 11.119 1.00 65.19 164 LEU A N 1
ATOM 1281 C CA . LEU A 1 164 ? 12.899 10.911 11.994 1.00 65.19 164 LEU A CA 1
ATOM 1282 C C . LEU A 1 164 ? 11.839 10.507 13.035 1.00 65.19 164 LEU A C 1
ATOM 1284 O O . LEU A 1 164 ? 11.865 11.014 14.162 1.00 65.19 164 LEU A O 1
ATOM 1288 N N . PHE A 1 165 ? 10.912 9.620 12.662 1.00 61.12 165 PHE A N 1
ATOM 1289 C CA . PHE A 1 165 ? 9.792 9.205 13.513 1.00 61.12 165 PHE A CA 1
ATOM 1290 C C . PHE A 1 165 ? 10.052 7.924 14.320 1.00 61.12 165 PHE A C 1
ATOM 1292 O O . PHE A 1 165 ? 9.484 7.794 15.400 1.00 61.12 165 PHE A O 1
ATOM 1299 N N . LEU A 1 166 ? 10.902 7.000 13.851 1.00 57.69 166 LEU A N 1
ATOM 1300 C CA . LEU A 1 166 ? 11.131 5.706 14.521 1.00 57.69 166 LEU A CA 1
ATOM 1301 C C . LEU A 1 166 ? 12.462 5.595 15.281 1.00 57.69 166 LEU A C 1
ATOM 1303 O O . LEU A 1 166 ? 12.615 4.658 16.063 1.00 57.69 166 LEU A O 1
ATOM 1307 N N . GLN A 1 167 ? 13.434 6.500 15.094 1.00 55.72 167 GLN A N 1
ATOM 1308 C CA . GLN A 1 167 ? 14.636 6.512 15.939 1.00 55.72 167 GLN A CA 1
ATOM 1309 C C . GLN A 1 167 ? 14.426 7.376 17.186 1.00 55.72 167 GLN A C 1
ATOM 1311 O O . GLN A 1 167 ? 14.546 8.600 17.163 1.00 55.72 167 GLN A O 1
ATOM 1316 N N . SER A 1 168 ? 14.158 6.702 18.301 1.00 49.88 168 SER A N 1
ATOM 1317 C CA . SER A 1 168 ? 13.971 7.287 19.636 1.00 49.88 168 SER A CA 1
ATOM 1318 C C . SER A 1 168 ? 15.283 7.586 20.385 1.00 49.88 168 SER A C 1
ATOM 1320 O O . SER A 1 168 ? 15.231 7.952 21.553 1.00 49.88 168 SER A O 1
ATOM 1322 N N . ALA A 1 169 ? 16.457 7.421 19.762 1.00 53.56 169 ALA A N 1
ATOM 1323 C CA . ALA A 1 169 ? 17.755 7.546 20.434 1.00 53.56 169 ALA A CA 1
ATOM 1324 C C . ALA A 1 169 ? 18.822 8.199 19.534 1.00 53.56 169 ALA A C 1
ATOM 1326 O O . ALA A 1 169 ? 19.619 7.512 18.901 1.00 53.56 169 ALA A O 1
ATOM 1327 N N . SER A 1 170 ? 18.835 9.534 19.445 1.00 47.84 170 SER A N 1
ATOM 1328 C CA . SER A 1 170 ? 19.993 10.301 18.950 1.00 47.84 170 SER A CA 1
ATOM 1329 C C . SER A 1 170 ? 19.843 11.801 19.286 1.00 47.84 170 SER A C 1
ATOM 1331 O O . SER A 1 170 ? 18.705 12.274 19.338 1.00 47.84 170 SER A O 1
ATOM 1333 N N . PRO A 1 171 ? 20.927 12.593 19.454 1.00 48.25 171 PRO A N 1
ATOM 1334 C CA . PRO A 1 171 ? 20.886 14.020 19.842 1.00 48.25 171 PRO A CA 1
ATOM 1335 C C . PRO A 1 171 ? 20.139 14.943 18.858 1.00 48.25 171 PRO A C 1
ATOM 1337 O O . PRO A 1 171 ? 19.940 16.125 19.121 1.00 48.25 171 PRO A O 1
ATOM 1340 N N . ILE A 1 172 ? 19.693 14.397 17.725 1.00 52.69 172 ILE A N 1
ATOM 1341 C CA . ILE A 1 172 ? 18.882 15.045 16.686 1.00 52.69 172 ILE A CA 1
ATOM 1342 C C . ILE A 1 172 ? 17.485 15.439 17.210 1.00 52.69 172 ILE A C 1
ATOM 1344 O O . ILE A 1 172 ? 16.827 16.304 16.634 1.00 52.69 172 ILE A O 1
ATOM 1348 N N . VAL A 1 173 ? 17.041 14.876 18.342 1.00 51.59 173 VAL A N 1
ATOM 1349 C CA . VAL A 1 173 ? 15.780 15.264 18.999 1.00 51.59 173 VAL A CA 1
ATOM 1350 C C . VAL A 1 173 ? 15.790 16.736 19.438 1.00 51.59 173 VAL A C 1
ATOM 1352 O O . VAL A 1 173 ? 14.753 17.384 19.346 1.00 51.59 173 VAL A O 1
ATOM 1355 N N . SER A 1 174 ? 16.941 17.319 19.792 1.00 49.84 174 SER A N 1
ATOM 1356 C CA . SER A 1 174 ? 17.026 18.748 20.145 1.00 49.84 174 SER A CA 1
ATOM 1357 C C . SER A 1 174 ? 16.922 19.684 18.934 1.00 49.84 174 SER A C 1
ATOM 1359 O O . SER A 1 174 ? 16.582 20.854 19.089 1.00 49.84 174 SER A O 1
ATOM 1361 N N . LEU A 1 175 ? 17.119 19.173 17.711 1.00 49.94 175 LEU A N 1
ATOM 1362 C CA . LEU A 1 175 ? 16.864 19.924 16.477 1.00 49.94 175 LEU A CA 1
ATOM 1363 C C . LEU A 1 175 ? 15.373 19.921 16.076 1.00 49.94 175 LEU A C 1
ATOM 1365 O O . LEU A 1 175 ? 14.978 20.687 15.193 1.00 49.94 175 LEU A O 1
ATOM 1369 N N . ARG A 1 176 ? 14.525 19.09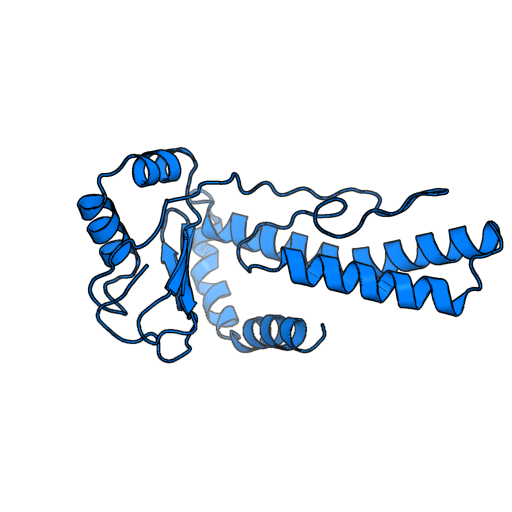8 16.728 1.00 49.53 176 ARG A N 1
ATOM 1370 C CA . ARG A 1 176 ? 13.077 19.034 16.446 1.00 49.53 176 ARG A CA 1
ATOM 1371 C C . ARG A 1 176 ? 12.392 20.379 16.665 1.00 49.53 176 ARG A C 1
ATOM 1373 O O . ARG A 1 176 ? 11.538 20.731 15.863 1.00 49.53 176 ARG A O 1
ATOM 1380 N N . GLY A 1 177 ? 12.784 21.153 17.678 1.00 46.31 177 GLY A N 1
ATOM 1381 C CA . GLY A 1 177 ? 12.136 22.435 17.984 1.00 46.31 177 GLY A CA 1
ATOM 1382 C C . GLY A 1 177 ? 12.315 23.497 16.891 1.00 46.31 177 GLY A C 1
ATOM 1383 O O . GLY A 1 177 ? 11.382 24.235 16.590 1.00 46.31 177 GLY A O 1
ATOM 1384 N N . PHE A 1 178 ? 13.484 23.534 16.244 1.00 47.34 178 PHE A N 1
ATOM 1385 C CA . PHE A 1 178 ? 13.793 24.536 15.217 1.00 47.34 178 PHE A CA 1
ATOM 1386 C C . PHE A 1 178 ? 13.341 24.099 13.811 1.00 47.34 178 PHE A C 1
ATOM 1388 O O . PHE A 1 178 ? 12.887 24.922 13.016 1.00 47.34 178 PHE A O 1
ATOM 1395 N N . GLY A 1 179 ? 13.390 22.792 13.520 1.00 47.03 179 GLY A N 1
ATOM 1396 C CA . GLY A 1 179 ? 12.922 22.226 12.252 1.00 47.03 179 GLY A CA 1
ATOM 1397 C C . GLY A 1 179 ? 11.395 22.177 12.126 1.00 47.03 179 GLY A C 1
ATOM 1398 O O . GLY A 1 179 ? 10.861 22.556 11.088 1.00 47.03 179 GLY A O 1
ATOM 1399 N N . LEU A 1 180 ? 10.667 21.780 13.179 1.00 43.09 180 LEU A N 1
ATOM 1400 C CA . LEU A 1 180 ? 9.200 21.661 13.125 1.00 43.09 180 LEU A CA 1
ATOM 1401 C C . LEU A 1 180 ? 8.469 23.012 13.086 1.00 43.09 180 LEU A C 1
ATOM 1403 O O . LEU A 1 180 ? 7.376 23.072 12.534 1.00 43.09 180 LEU A O 1
ATOM 1407 N N . SER A 1 181 ? 9.083 24.101 13.566 1.00 41.31 181 SER A N 1
ATOM 1408 C CA . SER A 1 181 ? 8.544 25.462 13.389 1.00 41.31 181 SER A CA 1
ATOM 1409 C C . SER A 1 181 ? 8.607 25.922 11.921 1.00 41.31 181 SER A C 1
ATOM 1411 O O . SER A 1 181 ? 7.685 26.564 11.420 1.00 41.31 181 SER A O 1
ATOM 1413 N N . SER A 1 182 ? 9.636 25.497 11.176 1.00 43.31 182 SER A N 1
ATOM 1414 C CA . SER A 1 182 ? 9.755 25.779 9.733 1.00 43.31 182 SER A CA 1
ATOM 1415 C C . SER A 1 182 ? 8.933 24.817 8.860 1.00 43.31 182 SER A C 1
ATOM 1417 O O . SER A 1 182 ? 8.553 25.154 7.740 1.00 43.31 182 SER A O 1
ATOM 1419 N N . VAL A 1 183 ? 8.596 23.630 9.379 1.00 43.41 183 VAL A N 1
ATOM 1420 C CA . VAL A 1 183 ? 7.735 22.622 8.724 1.00 43.41 183 VAL A CA 1
ATOM 1421 C C . VAL A 1 183 ? 6.246 22.856 9.040 1.00 43.41 183 VAL A C 1
ATOM 1423 O O . VAL A 1 183 ? 5.397 22.011 8.784 1.00 43.41 183 VAL A O 1
ATOM 1426 N N . ASN A 1 184 ? 5.880 24.066 9.473 1.00 36.62 184 ASN A N 1
ATOM 1427 C CA . ASN A 1 184 ? 4.495 24.542 9.385 1.00 36.62 184 ASN A CA 1
ATOM 1428 C C . ASN A 1 184 ? 4.064 24.848 7.927 1.00 36.62 184 ASN A C 1
ATOM 1430 O O . ASN A 1 184 ? 2.944 25.275 7.669 1.00 36.62 184 ASN A O 1
ATOM 1434 N N . HIS A 1 185 ? 4.923 24.557 6.942 1.00 43.62 185 HIS A N 1
ATOM 1435 C CA . HIS A 1 185 ? 4.609 24.454 5.512 1.00 43.62 185 HIS A CA 1
ATOM 1436 C C . HIS A 1 185 ? 4.000 23.082 5.136 1.00 43.62 185 HIS A C 1
ATOM 1438 O O . HIS A 1 185 ? 4.402 22.428 4.169 1.00 43.62 185 HIS A O 1
ATOM 1444 N N . PHE A 1 186 ? 2.977 22.648 5.880 1.00 46.41 186 PHE A N 1
ATOM 1445 C CA . PHE A 1 186 ? 2.153 21.469 5.559 1.00 46.41 186 PHE A CA 1
ATOM 1446 C C . PHE A 1 186 ? 1.496 21.541 4.160 1.00 46.41 186 PHE A C 1
ATOM 1448 O O . PHE A 1 186 ? 1.049 20.522 3.628 1.00 46.41 186 PHE A O 1
ATOM 1455 N N . ASP A 1 187 ? 1.496 22.715 3.522 1.00 40.00 187 ASP A N 1
AT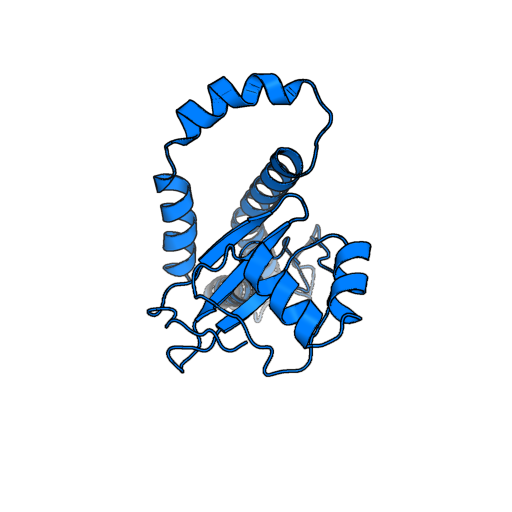OM 1456 C CA . ASP A 1 187 ? 0.990 22.929 2.167 1.00 40.00 187 ASP A CA 1
ATOM 1457 C C . ASP A 1 187 ? 1.819 22.258 1.071 1.00 40.00 187 ASP A C 1
ATOM 1459 O O . ASP A 1 187 ? 1.252 21.851 0.061 1.00 40.00 187 ASP A O 1
ATOM 1463 N N . VAL A 1 188 ? 3.136 22.089 1.228 1.00 46.62 188 VAL A N 1
ATOM 1464 C CA . VAL A 1 188 ? 3.957 21.434 0.188 1.00 46.62 188 VAL A CA 1
ATOM 1465 C C . VAL A 1 188 ? 3.755 19.919 0.212 1.00 46.62 188 VAL A C 1
ATOM 1467 O O . VAL A 1 188 ? 3.671 19.294 -0.841 1.00 46.62 188 VAL A O 1
ATOM 1470 N N . PHE A 1 189 ? 3.585 19.330 1.399 1.00 44.31 189 PHE A N 1
ATOM 1471 C CA . PHE A 1 189 ? 3.291 17.902 1.553 1.00 44.31 189 PHE A CA 1
ATOM 1472 C C . PHE A 1 189 ? 1.881 17.554 1.064 1.00 44.31 189 PHE A C 1
ATOM 1474 O O . PHE A 1 189 ? 1.715 16.587 0.318 1.00 44.31 189 PHE A O 1
ATOM 1481 N N . LYS A 1 190 ? 0.885 18.393 1.395 1.00 41.91 190 LYS A N 1
ATOM 1482 C CA . LYS A 1 190 ? -0.458 18.314 0.801 1.00 41.91 190 LYS A CA 1
ATOM 1483 C C . LYS A 1 190 ? -0.405 18.486 -0.712 1.00 41.91 190 LYS A C 1
ATOM 1485 O O . LYS A 1 190 ? -0.998 17.679 -1.410 1.00 41.91 190 LYS A O 1
ATOM 1490 N N . LYS A 1 191 ? 0.350 19.460 -1.233 1.00 41.91 191 LYS A N 1
ATOM 1491 C CA . LYS A 1 191 ? 0.485 19.676 -2.682 1.00 41.91 191 LYS A CA 1
ATOM 1492 C C . LYS A 1 191 ? 1.203 18.536 -3.388 1.00 41.91 191 LYS A C 1
ATOM 1494 O O . LYS A 1 191 ? 0.809 18.225 -4.494 1.00 41.91 191 LYS A O 1
ATOM 1499 N N . ILE A 1 192 ? 2.211 17.887 -2.807 1.00 47.69 192 ILE A N 1
ATOM 1500 C CA . ILE A 1 192 ? 2.874 16.738 -3.449 1.00 47.69 192 ILE A CA 1
ATOM 1501 C C . ILE A 1 192 ? 1.964 15.505 -3.426 1.00 47.69 192 ILE A C 1
ATOM 1503 O O . ILE A 1 192 ? 1.890 14.813 -4.437 1.00 47.69 192 ILE A O 1
ATOM 1507 N N . LEU A 1 193 ? 1.228 15.253 -2.337 1.00 40.81 193 LEU A N 1
ATOM 1508 C CA . LEU A 1 193 ? 0.249 14.159 -2.271 1.00 40.81 193 LEU A CA 1
ATOM 1509 C C . LEU A 1 193 ? -0.961 14.402 -3.186 1.00 40.81 193 LEU A C 1
ATOM 1511 O O . LEU A 1 193 ? -1.327 13.505 -3.936 1.00 40.81 193 LEU A O 1
ATOM 1515 N N . MET A 1 194 ? -1.524 15.615 -3.192 1.00 46.47 194 MET A N 1
ATOM 1516 C CA . MET A 1 194 ? -2.624 16.007 -4.085 1.00 46.47 194 MET A CA 1
ATOM 1517 C C . MET A 1 194 ? -2.171 16.014 -5.544 1.00 46.47 194 MET A C 1
ATOM 1519 O O . MET A 1 194 ? -2.809 15.404 -6.385 1.00 46.47 194 MET A O 1
ATOM 1523 N N . LYS A 1 195 ? -1.007 16.597 -5.852 1.00 38.78 195 LYS A N 1
ATOM 1524 C CA . LYS A 1 195 ? -0.495 16.635 -7.226 1.00 38.78 195 LYS A CA 1
ATOM 1525 C C . LYS A 1 195 ? -0.111 15.246 -7.724 1.00 38.78 195 LYS A C 1
ATOM 1527 O O . LYS A 1 195 ? -0.318 14.980 -8.895 1.00 38.78 195 LYS A O 1
ATOM 1532 N N . SER A 1 196 ? 0.387 14.349 -6.867 1.00 40.72 196 SER A N 1
ATOM 1533 C CA . SER A 1 196 ? 0.646 12.947 -7.246 1.00 40.72 196 SER A CA 1
ATOM 1534 C C . SER A 1 196 ? -0.635 12.118 -7.382 1.00 40.72 196 SER A C 1
ATOM 1536 O O . SER A 1 196 ? -0.602 11.110 -8.075 1.00 40.72 196 SER A O 1
ATOM 1538 N N . ALA A 1 197 ? -1.740 12.523 -6.746 1.00 38.03 197 ALA A N 1
ATOM 1539 C CA . ALA A 1 197 ? -3.066 11.959 -6.997 1.00 38.03 197 ALA A CA 1
ATOM 1540 C C . ALA A 1 197 ? -3.688 12.506 -8.300 1.00 38.03 197 ALA A C 1
ATOM 1542 O O . ALA A 1 197 ? -4.372 11.760 -8.987 1.00 38.03 197 ALA A O 1
ATOM 1543 N N . ASP A 1 198 ? -3.385 13.759 -8.665 1.00 35.81 198 ASP A N 1
ATOM 1544 C CA . ASP A 1 198 ? -3.886 14.433 -9.877 1.00 35.81 198 ASP A CA 1
ATOM 1545 C C . ASP A 1 198 ? -3.031 14.202 -11.146 1.00 35.81 198 ASP A C 1
ATOM 1547 O O . ASP A 1 198 ? -3.476 14.514 -12.247 1.00 35.81 198 ASP A O 1
ATOM 1551 N N . THR A 1 199 ? -1.784 13.716 -11.031 1.00 32.34 199 THR A N 1
ATOM 1552 C CA . THR A 1 199 ? -0.888 13.443 -12.188 1.00 32.34 199 THR A CA 1
ATOM 1553 C C . THR A 1 199 ? -0.686 11.958 -12.492 1.00 32.34 199 THR A C 1
ATOM 1555 O O . THR A 1 199 ? 0.310 11.581 -13.117 1.00 32.34 199 THR A O 1
ATOM 1558 N N . LEU A 1 200 ? -1.648 11.129 -12.088 1.00 35.19 200 LEU A N 1
ATOM 1559 C CA . LEU A 1 200 ? -1.806 9.746 -12.539 1.00 35.19 200 LEU A CA 1
ATOM 1560 C C . LEU A 1 200 ? -2.916 9.634 -13.574 1.00 35.19 200 LEU A C 1
ATOM 1562 O O . LEU A 1 200 ? -3.996 10.210 -13.327 1.00 35.19 200 LEU A O 1
#

Foldseek 3Di:
DFFPAFPQQDKDWDADLFGIKIWGHDPDRGDTDIDDDGDPVVLVVLLPDDQVVNQVVVCVSVVCPRHGDGDDDHDDDDDQDWDADPAQDDQPDGHAFVRHTRARCNPVCRVLRRVVLVVLLCVLCVVQVVPDSVSVVRSRVSSRVVSCVVVVVVNVVVVVVCCVSNPPDDPCVVVCVVVVVVVVPVVVVVCVSVVSVVVD

Secondary structure (DSSP, 8-state):
-EESS--TT--EEEEETTEEEEEEE-SSTTBEEEEE---HHHHHHHHHS-HHHHHHHHHHHTTTTTS-EE--S---------EE-S-SB-SS-B--GGGTEE--STT--HHHHHHHHHHHHHHHHHTT-TTSHHHHHHHHHHHHHHHHHHHHHHHHHHHHHHHHHH---SGGGGGHHHHHHHTT-HHHHHHHHHHHHH--

Mean predicted aligned error: 10.2 Å